Protein AF-A0ABD2PKC6-F1 (afdb_monomer_lite)

Radius of gyration: 16.86 Å; chains: 1; bounding box: 36×51×31 Å

Secondary structure (DSSP, 8-state):
--S--------TT---SSS-GGGSSPPEEEEEEEEEE-TT--HHHHHHHHHHHH--SSEEEGGGS-TTGGGSHHHHH---TTS-----EEEEEEEETTTEEEEEETT-SS-SEEE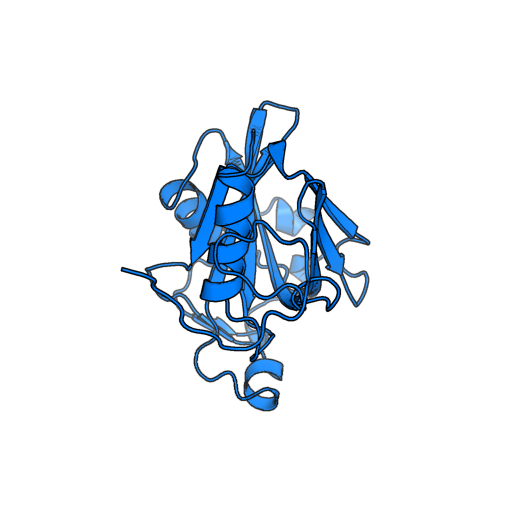EEGGGEEEEEE-TT--EEE-HHHHHTT-SS--EEEEEEE-TTS-EEEEEEEE--SSS-HHHHHHHHHHHHHT--

pLDDT: mean 81.33, std 19.76, range [23.78, 98.38]

Organism: NCBI:txid1844966

InterPro domains:
  IPR011993 PH-like domain superfamily [G3DSA:2.30.29.30] (25-189)
  IPR013625 Tensin/EPS8 phosphotyrosine-binding domain [PF08416] (90-186)
  IPR051484 Tensin Phosphatase [PTHR45734] (90-187)

Foldseek 3Di:
DQPDDDPDADDPDDPDPNDHPVPADFWAKWKWFDKDFQFQDDDLVSVVVGCCLQPVDLEEEPVLADQVLLLDPVLVVDPPPVRGNTDIAIWTWHQDAQAGIKIAGPVCRRHGIDGAGLVFWDAKDWNPSLRYYDYPLCVVQVNPRKTKMWIWGADPVRIIMITIIIHNHPVCHSVNVRVSSVVSNVPPD

Structure (mmCIF, N/CA/C/O backbone):
data_AF-A0ABD2PKC6-F1
#
_entry.id   AF-A0ABD2PKC6-F1
#
loop_
_atom_site.group_PDB
_atom_site.id
_atom_site.type_symbol
_atom_site.label_atom_id
_atom_site.label_alt_id
_atom_site.label_comp_id
_atom_site.label_asym_id
_atom_site.label_entity_id
_atom_site.label_seq_id
_atom_site.pdbx_PDB_ins_code
_atom_site.Cartn_x
_atom_site.Cartn_y
_atom_site.Cartn_z
_atom_site.occupancy
_atom_site.B_iso_or_equiv
_atom_site.auth_seq_id
_atom_site.auth_comp_id
_atom_site.auth_asym_id
_atom_site.auth_atom_id
_atom_site.pdbx_PDB_model_num
ATOM 1 N N . MET A 1 1 ? 3.727 -29.375 4.756 1.00 28.05 1 MET A N 1
ATOM 2 C CA . MET A 1 1 ? 2.723 -28.908 5.735 1.00 28.05 1 MET A CA 1
ATOM 3 C C . MET A 1 1 ? 1.962 -27.773 5.070 1.00 28.05 1 MET A C 1
ATOM 5 O O . MET A 1 1 ? 2.563 -26.748 4.784 1.00 28.05 1 MET A O 1
ATOM 9 N N . CYS A 1 2 ? 0.714 -28.019 4.673 1.00 23.78 2 CYS A N 1
ATOM 10 C CA . CYS A 1 2 ? -0.126 -27.047 3.971 1.00 23.78 2 CYS A CA 1
ATOM 11 C C . CYS A 1 2 ? -0.566 -25.976 4.985 1.00 23.78 2 CYS A C 1
ATOM 13 O O . CYS A 1 2 ? -1.130 -26.335 6.016 1.00 23.78 2 CYS A O 1
ATOM 15 N N . LEU A 1 3 ? -0.242 -24.696 4.762 1.00 33.19 3 LEU A N 1
ATOM 16 C CA . LEU A 1 3 ? -0.483 -23.633 5.755 1.00 33.19 3 LEU A CA 1
ATOM 17 C C . LEU A 1 3 ? -1.892 -23.025 5.705 1.00 33.19 3 LEU A C 1
ATOM 19 O O . LEU A 1 3 ? -2.216 -22.222 6.575 1.00 33.19 3 LEU A O 1
ATOM 23 N N . PHE A 1 4 ? -2.736 -23.415 4.748 1.00 37.19 4 PHE A N 1
ATOM 24 C CA . PHE A 1 4 ? -4.108 -22.924 4.642 1.00 37.19 4 PHE A CA 1
ATOM 25 C C . PHE A 1 4 ? -5.002 -24.033 4.082 1.00 37.19 4 PHE A C 1
ATOM 27 O O . PHE A 1 4 ? -4.882 -24.411 2.923 1.00 37.19 4 PHE A O 1
ATOM 34 N N . SER A 1 5 ? -5.859 -24.592 4.935 1.00 33.38 5 SER A N 1
ATOM 35 C CA . SER A 1 5 ? -6.928 -25.506 4.534 1.00 33.38 5 SER A CA 1
ATOM 36 C C . SER A 1 5 ? -8.179 -24.670 4.297 1.00 33.38 5 SER A C 1
ATOM 38 O O . SER A 1 5 ? -8.751 -24.172 5.264 1.00 33.38 5 SER A O 1
ATOM 40 N N . TYR A 1 6 ? -8.587 -24.498 3.041 1.00 44.28 6 TYR A N 1
ATOM 41 C CA . TYR A 1 6 ? -9.894 -23.943 2.685 1.00 44.28 6 TYR A CA 1
ATOM 42 C C . TYR A 1 6 ? -10.544 -24.835 1.618 1.00 44.28 6 TYR A C 1
ATOM 44 O O . TYR A 1 6 ? -9.904 -25.276 0.668 1.00 44.28 6 TYR A O 1
ATOM 52 N N . GLU A 1 7 ? -11.803 -25.195 1.865 1.00 41.69 7 GLU A N 1
ATOM 53 C CA . GLU A 1 7 ? -12.472 -26.405 1.365 1.00 41.69 7 GLU A CA 1
ATOM 54 C C . GLU A 1 7 ? -13.412 -26.168 0.159 1.00 41.69 7 GLU A C 1
ATOM 56 O O . GLU A 1 7 ? -14.403 -26.880 0.006 1.00 41.69 7 GLU A O 1
ATOM 61 N N . LYS A 1 8 ? -13.168 -25.181 -0.720 1.00 43.56 8 LYS A N 1
ATOM 62 C CA . LYS A 1 8 ? -14.104 -24.882 -1.833 1.00 43.56 8 LYS A CA 1
ATOM 63 C C . LYS A 1 8 ? -13.448 -24.530 -3.176 1.00 43.56 8 LYS A C 1
ATOM 65 O O . LYS A 1 8 ? -13.768 -23.526 -3.797 1.00 43.56 8 LYS A O 1
ATOM 70 N N . CYS A 1 9 ? -12.606 -25.418 -3.699 1.00 42.91 9 CYS A N 1
ATOM 71 C CA . CYS A 1 9 ? -12.150 -25.334 -5.091 1.00 42.91 9 CYS A CA 1
ATOM 72 C C . CYS A 1 9 ? -13.094 -26.132 -6.021 1.00 42.91 9 CYS A C 1
ATOM 74 O O . CYS A 1 9 ? -13.195 -27.350 -5.889 1.00 42.91 9 CYS A O 1
ATOM 76 N N . THR A 1 10 ? -13.807 -25.472 -6.948 1.00 48.62 10 THR A N 1
ATOM 77 C CA . THR A 1 10 ? -14.801 -26.108 -7.857 1.00 48.62 10 THR A CA 1
ATOM 78 C C . THR A 1 10 ? -14.350 -26.223 -9.321 1.00 48.62 10 THR A C 1
ATOM 80 O O . THR A 1 10 ? -15.064 -26.782 -10.158 1.00 48.62 10 THR A O 1
ATOM 83 N N . CYS A 1 11 ? -13.162 -25.731 -9.668 1.00 48.53 11 CYS A N 1
ATOM 84 C CA . CYS A 1 11 ? -12.650 -25.730 -11.038 1.00 48.53 11 CYS A CA 1
ATOM 85 C C . CYS A 1 11 ? -11.998 -27.073 -11.419 1.00 48.53 11 CYS A C 1
ATOM 87 O O . CYS A 1 11 ? -11.097 -27.567 -10.745 1.00 48.53 11 CYS A O 1
ATOM 89 N N . LYS A 1 12 ? -12.411 -27.646 -12.557 1.00 45.00 12 LYS A N 1
ATOM 90 C CA . LYS A 1 12 ? -11.949 -28.962 -13.043 1.00 45.00 12 LYS A CA 1
ATOM 91 C C . LYS A 1 12 ? -10.544 -28.971 -13.684 1.00 45.00 12 LYS A C 1
ATOM 93 O O . LYS A 1 12 ? -10.126 -30.022 -14.156 1.00 45.00 12 LYS A O 1
ATOM 98 N N . SER A 1 13 ? -9.820 -27.846 -13.724 1.00 46.66 13 SER A N 1
ATOM 99 C CA . SER A 1 13 ? -8.553 -27.714 -14.476 1.00 46.66 13 SER A CA 1
ATOM 100 C C . SER A 1 13 ? -7.509 -26.762 -13.858 1.00 46.66 13 SER A C 1
ATOM 102 O O . SER A 1 13 ? -6.680 -26.218 -14.579 1.00 46.66 13 SER A O 1
ATOM 104 N N . CYS A 1 14 ? -7.557 -26.499 -12.551 1.00 43.06 14 CYS A N 1
ATOM 105 C CA . CYS A 1 14 ? -6.682 -25.519 -11.884 1.00 43.06 14 CYS A CA 1
ATOM 106 C C . CYS A 1 14 ? -5.480 -26.235 -11.258 1.00 43.06 14 CYS A C 1
ATOM 108 O O . CYS A 1 14 ? -5.649 -26.990 -10.302 1.00 43.06 14 CYS A O 1
ATOM 110 N N . GLU A 1 15 ? -4.265 -25.970 -11.742 1.00 48.22 15 GLU A N 1
ATOM 111 C CA . GLU A 1 15 ? -3.001 -26.328 -11.065 1.00 48.22 15 GLU A CA 1
ATOM 112 C C . GLU A 1 15 ? -2.687 -25.330 -9.937 1.00 48.22 15 GLU A C 1
ATOM 114 O O . GLU A 1 15 ? -1.587 -24.796 -9.797 1.00 48.22 15 GLU A O 1
ATOM 119 N N . CYS A 1 16 ? -3.706 -24.985 -9.159 1.00 45.78 16 CYS A N 1
ATOM 120 C CA . CYS A 1 16 ? -3.649 -23.836 -8.281 1.00 45.78 16 CYS A CA 1
ATOM 121 C C . CYS A 1 16 ? -2.928 -24.218 -7.001 1.00 45.78 16 CYS A C 1
ATOM 123 O O . CYS A 1 16 ? -3.418 -24.981 -6.170 1.00 45.78 16 CYS A O 1
ATOM 125 N N . ILE A 1 17 ? -1.721 -23.674 -6.873 1.00 47.91 17 ILE A N 1
ATOM 126 C CA . ILE A 1 17 ? -0.901 -23.703 -5.673 1.00 47.91 17 ILE A CA 1
ATOM 127 C C . ILE A 1 17 ? -1.678 -22.944 -4.582 1.00 47.91 17 ILE A C 1
ATOM 129 O O . ILE A 1 17 ? -1.461 -21.761 -4.339 1.00 47.91 17 ILE A O 1
ATOM 133 N N . SER A 1 18 ? -2.590 -23.633 -3.895 1.00 50.84 18 SER A N 1
ATOM 134 C CA . SER A 1 18 ? -3.142 -23.253 -2.584 1.00 50.84 18 SER A CA 1
ATOM 135 C C . SER A 1 18 ? -3.930 -21.928 -2.463 1.00 50.84 18 SER A C 1
ATOM 137 O O . SER A 1 18 ? -3.987 -21.377 -1.366 1.00 50.84 18 SER A O 1
ATOM 139 N N . PHE A 1 19 ? -4.590 -21.436 -3.518 1.00 49.09 19 PHE A N 1
ATOM 140 C CA . PHE A 1 19 ? -5.533 -20.304 -3.419 1.00 49.09 19 PHE A CA 1
ATOM 141 C C . PHE A 1 19 ? -6.878 -20.603 -4.097 1.00 49.09 19 PHE A C 1
ATOM 143 O O . PHE A 1 19 ? -6.916 -21.297 -5.114 1.00 49.09 19 PHE A O 1
ATOM 150 N N . ASP A 1 20 ? -7.970 -20.076 -3.527 1.00 46.06 20 ASP A N 1
ATOM 151 C CA . ASP A 1 20 ? -9.327 -20.217 -4.063 1.00 46.06 20 ASP A CA 1
ATOM 152 C C . ASP A 1 20 ? -9.435 -19.578 -5.453 1.00 46.06 20 ASP A C 1
ATOM 154 O O . ASP A 1 20 ? -9.100 -18.410 -5.654 1.00 46.06 20 ASP A O 1
ATOM 158 N N . CYS A 1 21 ? -9.959 -20.339 -6.413 1.00 40.25 21 CYS A N 1
ATOM 159 C CA . CYS A 1 21 ? -10.193 -19.886 -7.785 1.00 40.25 21 CYS A CA 1
ATOM 160 C C . CYS A 1 21 ? -11.253 -18.757 -7.877 1.00 40.25 21 CYS A C 1
ATOM 162 O O . CYS A 1 21 ? -11.368 -18.116 -8.918 1.00 40.25 21 CYS A O 1
ATOM 164 N N . GLU A 1 22 ? -12.000 -18.497 -6.794 1.00 41.78 22 GLU A N 1
ATOM 165 C CA . GLU A 1 22 ? -12.976 -17.401 -6.647 1.00 41.78 22 GLU A CA 1
ATOM 166 C C . GLU A 1 22 ? -12.355 -16.055 -6.222 1.00 41.78 22 GLU A C 1
ATOM 168 O O . GLU A 1 22 ? -13.040 -15.040 -6.259 1.00 41.78 22 GLU A O 1
ATOM 173 N N . LEU A 1 23 ? -11.063 -15.993 -5.869 1.00 48.28 23 LEU A N 1
ATOM 174 C CA . LEU A 1 23 ? -10.388 -14.718 -5.548 1.00 48.28 23 LEU A CA 1
ATOM 175 C C . LEU A 1 23 ? -10.055 -13.869 -6.782 1.00 48.28 23 LEU A C 1
ATOM 177 O O . LEU A 1 23 ? -9.507 -12.771 -6.666 1.00 48.28 23 LEU A O 1
ATOM 181 N N . VAL A 1 24 ? -10.384 -14.357 -7.974 1.00 50.81 24 VAL A N 1
ATOM 182 C CA . VAL A 1 24 ? -10.387 -13.528 -9.170 1.00 50.81 24 VAL A CA 1
ATOM 183 C C . VAL A 1 24 ? -11.686 -12.710 -9.136 1.00 50.81 24 VAL A C 1
ATOM 185 O O . VAL A 1 24 ? -12.759 -13.291 -9.052 1.00 50.81 24 VAL A O 1
ATOM 188 N N . PHE A 1 25 ? -11.572 -11.377 -9.208 1.00 53.19 25 PHE A N 1
ATOM 189 C CA . PHE A 1 25 ? -12.586 -10.383 -9.630 1.00 53.19 25 PHE A CA 1
ATOM 190 C C . PHE A 1 25 ? -13.109 -9.340 -8.622 1.00 53.19 25 PHE A C 1
ATOM 192 O O . PHE A 1 25 ? -13.495 -8.269 -9.095 1.00 53.19 25 PHE A O 1
ATOM 199 N N . GLU A 1 26 ? -13.055 -9.512 -7.296 1.00 68.06 26 GLU A N 1
ATOM 200 C CA . GLU A 1 26 ? -13.434 -8.407 -6.389 1.00 68.06 26 GLU A CA 1
ATOM 201 C C . GLU A 1 26 ? -12.257 -7.460 -6.106 1.00 68.06 26 GLU A C 1
ATOM 203 O O . GLU A 1 26 ? -11.119 -7.870 -5.872 1.00 68.06 26 GLU A O 1
ATOM 208 N N . ALA A 1 27 ? -12.512 -6.153 -6.206 1.00 85.25 27 ALA A N 1
ATOM 209 C CA . ALA A 1 27 ? -11.508 -5.138 -5.925 1.00 85.25 27 ALA A CA 1
ATOM 210 C C . ALA A 1 27 ? -11.326 -4.986 -4.411 1.00 85.25 27 ALA A C 1
ATOM 212 O O . ALA A 1 27 ? -12.279 -4.698 -3.693 1.00 85.25 27 ALA A O 1
ATOM 213 N N . ILE A 1 28 ? -10.087 -5.117 -3.945 1.00 93.62 28 ILE A N 1
ATOM 214 C CA . ILE A 1 28 ? -9.735 -5.021 -2.530 1.00 93.62 28 ILE A CA 1
ATOM 215 C C . ILE A 1 28 ? -9.760 -3.551 -2.125 1.00 93.62 28 ILE A C 1
ATOM 217 O O . ILE A 1 28 ? -9.024 -2.736 -2.697 1.00 93.62 28 ILE A O 1
ATOM 221 N N . ARG A 1 29 ? -10.571 -3.199 -1.123 1.00 95.19 29 ARG A N 1
ATOM 222 C CA . ARG A 1 29 ? -10.548 -1.844 -0.556 1.00 95.19 29 ARG A CA 1
ATOM 223 C C . ARG A 1 29 ? -9.286 -1.660 0.283 1.00 95.19 29 ARG A C 1
ATOM 225 O O . ARG A 1 29 ? -8.988 -2.439 1.182 1.00 95.19 29 ARG A O 1
ATOM 232 N N . THR A 1 30 ? -8.546 -0.588 0.029 1.00 96.69 30 THR A N 1
ATOM 233 C CA . THR A 1 30 ? -7.352 -0.242 0.808 1.00 96.69 30 THR A CA 1
ATOM 234 C C . THR A 1 30 ? -7.187 1.264 0.908 1.00 96.69 30 THR A C 1
ATOM 236 O O . THR A 1 30 ? -7.568 2.005 0.005 1.00 96.69 30 THR A O 1
ATOM 239 N N . LEU A 1 31 ? -6.541 1.736 1.971 1.00 96.31 31 LEU A N 1
ATOM 240 C CA . LEU A 1 31 ? -6.011 3.095 2.004 1.00 96.31 31 LEU A CA 1
ATOM 241 C C . LEU A 1 31 ? -4.638 3.098 1.343 1.00 96.31 31 LEU A C 1
ATOM 243 O O . LEU A 1 31 ? -3.777 2.322 1.741 1.00 96.31 31 LEU A O 1
ATOM 247 N N . PHE A 1 32 ? -4.409 3.954 0.356 1.00 96.12 32 PHE A N 1
ATOM 248 C CA . PHE A 1 32 ? -3.061 4.272 -0.116 1.00 96.12 32 PHE A CA 1
ATOM 249 C C . PHE A 1 32 ? -2.532 5.422 0.729 1.00 96.12 32 PHE A C 1
ATOM 251 O O . PHE A 1 32 ? -3.202 6.439 0.795 1.00 96.12 32 PHE A O 1
ATOM 258 N N . LEU A 1 33 ? -1.372 5.275 1.374 1.00 94.50 33 LEU A N 1
ATOM 259 C CA . LEU A 1 33 ? -0.787 6.291 2.265 1.00 94.50 33 LEU A CA 1
ATOM 260 C C . LEU A 1 33 ? 0.233 7.194 1.558 1.00 94.50 33 LEU A C 1
ATOM 262 O O . LEU A 1 33 ? 0.550 8.287 2.032 1.00 94.50 33 LEU A O 1
ATOM 266 N N . GLY A 1 34 ? 0.775 6.724 0.437 1.00 92.00 34 GLY A N 1
ATOM 267 C CA . GLY A 1 34 ? 1.789 7.422 -0.336 1.00 92.00 34 GLY A CA 1
ATOM 268 C C . GLY A 1 34 ? 2.806 6.466 -0.946 1.00 92.00 34 GLY A C 1
ATOM 269 O O . GLY A 1 34 ? 2.721 5.244 -0.813 1.00 92.00 34 GLY A O 1
ATOM 270 N N . GLN A 1 35 ? 3.788 7.040 -1.632 1.00 93.19 35 GLN A N 1
ATOM 271 C CA . GLN A 1 35 ? 4.917 6.293 -2.169 1.00 93.19 35 GLN A CA 1
ATOM 272 C C . GLN A 1 35 ? 6.212 7.073 -1.989 1.00 93.19 35 GLN A C 1
ATOM 274 O O . GLN A 1 35 ? 6.192 8.306 -1.954 1.00 93.19 35 GLN A O 1
ATOM 279 N N . ARG A 1 36 ? 7.329 6.355 -1.906 1.00 93.31 36 ARG A N 1
ATOM 280 C CA . ARG A 1 36 ? 8.667 6.944 -1.877 1.00 93.31 36 ARG A CA 1
ATOM 281 C C . ARG A 1 36 ? 9.616 6.154 -2.752 1.00 93.31 36 ARG A C 1
ATOM 283 O O . ARG A 1 36 ? 9.607 4.922 -2.723 1.00 93.31 36 ARG A O 1
ATOM 290 N N . ASP A 1 37 ? 10.446 6.888 -3.476 1.00 92.94 37 ASP A N 1
ATOM 291 C CA . ASP A 1 37 ? 11.611 6.318 -4.129 1.00 92.94 37 ASP A CA 1
ATOM 292 C C . ASP A 1 37 ? 12.620 5.942 -3.049 1.00 92.94 37 ASP A C 1
ATOM 294 O O . ASP A 1 37 ? 12.877 6.692 -2.103 1.00 92.94 37 ASP A O 1
ATOM 298 N N . ILE A 1 38 ? 13.127 4.723 -3.155 1.00 94.25 38 ILE A N 1
ATOM 299 C CA . ILE A 1 38 ? 14.033 4.113 -2.182 1.00 94.25 38 ILE A CA 1
ATOM 300 C C . ILE A 1 38 ? 15.332 3.665 -2.853 1.00 94.25 38 ILE A C 1
ATOM 302 O O . ILE A 1 38 ? 16.045 2.817 -2.314 1.00 94.25 38 ILE A O 1
ATOM 306 N N . GLU A 1 39 ? 15.641 4.259 -4.010 1.00 89.81 39 GLU A N 1
ATOM 307 C CA . GLU A 1 39 ? 16.840 3.989 -4.805 1.00 89.81 39 GLU A CA 1
ATOM 308 C C . GLU A 1 39 ? 16.954 2.481 -5.085 1.00 89.81 39 GLU A C 1
ATOM 310 O O . GLU A 1 39 ? 16.021 1.865 -5.593 1.00 89.81 39 GLU A O 1
ATOM 315 N N . MET A 1 40 ? 18.066 1.850 -4.709 1.00 89.12 40 MET A N 1
ATOM 316 C CA . MET A 1 40 ? 18.297 0.419 -4.909 1.00 89.12 40 MET A CA 1
ATOM 317 C C . MET A 1 40 ? 17.843 -0.451 -3.730 1.00 89.12 40 MET A C 1
ATOM 319 O O . MET A 1 40 ? 18.011 -1.672 -3.775 1.00 89.12 40 MET A O 1
ATOM 323 N N . LEU A 1 41 ? 17.268 0.128 -2.668 1.00 92.38 41 LEU A N 1
ATOM 324 C CA . LEU A 1 41 ? 16.810 -0.663 -1.527 1.00 92.38 41 LEU A CA 1
ATOM 325 C C . LEU A 1 41 ? 15.633 -1.556 -1.923 1.00 92.38 41 LEU A C 1
ATOM 327 O O . LEU A 1 41 ? 14.774 -1.184 -2.719 1.00 92.38 41 LEU A O 1
ATOM 331 N N . GLY A 1 42 ? 15.581 -2.737 -1.321 1.00 92.81 42 GLY A N 1
ATOM 332 C CA . GLY A 1 42 ? 14.476 -3.676 -1.450 1.00 92.81 42 GLY A CA 1
ATOM 333 C C . GLY A 1 42 ? 14.111 -4.268 -0.096 1.00 92.81 42 GLY A C 1
ATOM 334 O O . GLY A 1 42 ? 14.665 -3.889 0.942 1.00 92.81 42 GLY A O 1
ATOM 335 N N . GLY A 1 43 ? 13.177 -5.215 -0.111 1.00 95.56 43 GLY A N 1
ATOM 336 C CA . GLY A 1 43 ? 12.786 -5.932 1.093 1.00 95.56 43 GLY A CA 1
ATOM 337 C C . GLY A 1 43 ? 12.206 -5.033 2.189 1.00 95.56 43 GLY A C 1
ATOM 338 O O . GLY A 1 43 ? 11.742 -3.913 1.958 1.00 95.56 43 GLY A O 1
ATOM 339 N N . GLU A 1 44 ? 12.300 -5.526 3.420 1.00 96.62 44 GLU A N 1
ATOM 340 C CA . GLU A 1 44 ? 11.850 -4.811 4.613 1.00 96.62 44 GLU A CA 1
ATOM 341 C C . GLU A 1 44 ? 12.595 -3.482 4.818 1.00 96.62 44 GLU A C 1
ATOM 343 O O . GLU A 1 44 ? 11.982 -2.488 5.203 1.00 96.62 44 GLU A O 1
ATOM 348 N N . ALA A 1 45 ? 13.897 -3.425 4.515 1.00 95.88 45 ALA A N 1
ATOM 349 C CA . ALA A 1 45 ? 14.705 -2.215 4.685 1.00 95.88 45 ALA A CA 1
ATOM 350 C C . ALA A 1 45 ? 14.206 -1.056 3.805 1.00 95.88 45 ALA A C 1
ATOM 352 O O . ALA A 1 45 ? 14.081 0.076 4.278 1.00 95.88 45 ALA A O 1
ATOM 353 N N . GLY A 1 46 ? 13.868 -1.350 2.545 1.00 95.75 46 GLY A N 1
ATOM 354 C CA . GLY A 1 46 ? 13.271 -0.382 1.628 1.00 95.75 46 GLY A CA 1
ATOM 355 C C . GLY A 1 46 ? 11.917 0.124 2.122 1.00 95.75 46 GLY A C 1
ATOM 356 O O . GLY A 1 46 ? 11.694 1.332 2.215 1.00 95.75 46 GLY A O 1
ATOM 357 N N . MET A 1 47 ? 11.040 -0.796 2.531 1.00 96.62 47 MET A N 1
ATOM 358 C CA . MET A 1 47 ? 9.732 -0.443 3.089 1.00 96.62 47 MET A CA 1
ATOM 359 C C . MET A 1 47 ? 9.862 0.416 4.354 1.00 96.62 47 MET A C 1
ATOM 361 O O . MET A 1 47 ? 9.160 1.415 4.500 1.00 96.62 47 MET A O 1
ATOM 365 N N . LYS A 1 48 ? 10.792 0.068 5.249 1.00 95.50 48 LYS A N 1
ATOM 366 C CA . LYS A 1 48 ? 11.064 0.814 6.480 1.00 95.50 48 LYS A CA 1
ATOM 367 C C . LYS A 1 48 ? 11.466 2.258 6.180 1.00 95.50 48 LYS A C 1
ATOM 369 O O . LYS A 1 48 ? 10.894 3.170 6.775 1.00 95.50 48 LYS A O 1
ATOM 374 N N . ARG A 1 49 ? 12.392 2.466 5.233 1.00 94.50 49 ARG A N 1
ATOM 375 C CA . ARG A 1 49 ? 12.834 3.804 4.798 1.00 94.50 49 ARG A CA 1
ATOM 376 C C . ARG A 1 49 ? 11.671 4.622 4.241 1.00 94.50 49 ARG A C 1
ATOM 378 O O . ARG A 1 49 ? 11.499 5.775 4.632 1.00 94.50 49 ARG A O 1
ATOM 385 N N . ALA A 1 50 ? 10.860 4.027 3.366 1.00 94.50 50 ALA A N 1
ATOM 386 C CA . ALA A 1 50 ? 9.689 4.696 2.807 1.00 94.50 50 ALA A CA 1
ATOM 387 C C . ALA A 1 50 ? 8.687 5.094 3.899 1.00 94.50 50 ALA A C 1
ATOM 389 O O . ALA A 1 50 ? 8.204 6.227 3.918 1.00 94.50 50 ALA A O 1
ATOM 390 N N . LEU A 1 51 ? 8.413 4.184 4.838 1.00 94.62 51 LEU A N 1
ATOM 391 C CA . LEU A 1 51 ? 7.444 4.422 5.899 1.00 94.62 51 LEU A CA 1
ATOM 392 C C . LEU A 1 51 ? 7.939 5.457 6.907 1.00 94.62 51 LEU A C 1
ATOM 394 O O . LEU A 1 51 ? 7.141 6.255 7.370 1.00 94.62 51 LEU A O 1
ATOM 398 N N . ASP A 1 52 ? 9.232 5.499 7.221 1.00 92.31 52 ASP A N 1
ATOM 399 C CA . ASP A 1 52 ? 9.790 6.522 8.117 1.00 92.31 52 ASP A CA 1
ATOM 400 C C . ASP A 1 52 ? 9.805 7.912 7.473 1.00 92.31 52 ASP A C 1
ATOM 402 O O . ASP A 1 52 ? 9.598 8.906 8.162 1.00 92.31 52 ASP A O 1
ATOM 406 N N . SER A 1 53 ? 9.961 7.979 6.147 1.00 90.38 53 SER A N 1
ATOM 407 C CA . SER A 1 53 ? 9.848 9.227 5.387 1.00 90.38 53 SER A CA 1
ATOM 408 C C . SER A 1 53 ? 8.410 9.754 5.298 1.00 90.38 53 SER A C 1
ATOM 410 O O . SER A 1 53 ? 8.214 10.967 5.245 1.00 90.38 53 SER A O 1
ATOM 412 N N . LEU A 1 54 ? 7.402 8.874 5.253 1.00 88.50 54 LEU A N 1
ATOM 413 C CA . LEU A 1 54 ? 5.992 9.282 5.211 1.00 88.50 54 LEU A CA 1
ATOM 414 C C . LEU A 1 54 ? 5.381 9.466 6.602 1.00 88.50 54 LEU A C 1
ATOM 416 O O . LEU A 1 54 ? 4.654 10.424 6.843 1.00 88.50 54 LEU A O 1
ATOM 420 N N . MET A 1 55 ? 5.668 8.552 7.519 1.00 90.12 55 MET A N 1
ATOM 421 C CA . MET A 1 55 ? 5.018 8.418 8.817 1.00 90.12 55 MET A CA 1
ATOM 422 C C . MET A 1 55 ? 6.073 8.412 9.934 1.00 90.12 55 MET A C 1
ATOM 424 O O . MET A 1 55 ? 6.486 7.343 10.400 1.00 90.12 55 MET A O 1
ATOM 428 N N . PRO A 1 56 ? 6.528 9.589 10.399 1.00 83.38 56 PRO A N 1
ATOM 429 C CA . PRO A 1 56 ? 7.576 9.666 11.416 1.00 83.38 56 PRO A CA 1
ATOM 430 C C . PRO A 1 56 ? 7.114 9.125 12.781 1.00 83.38 56 PRO A C 1
ATOM 432 O O . PRO A 1 56 ? 7.917 8.576 13.534 1.00 83.38 56 PRO A O 1
ATOM 435 N N . LYS A 1 57 ? 5.813 9.215 13.092 1.00 87.88 57 LYS A N 1
ATOM 436 C CA . LYS A 1 57 ? 5.223 8.712 14.344 1.00 87.88 57 LYS A CA 1
ATOM 437 C C . LYS A 1 57 ? 4.868 7.223 14.259 1.00 87.88 57 LYS A C 1
ATOM 439 O O . LYS A 1 57 ? 4.673 6.671 13.180 1.00 87.88 57 LYS A O 1
ATOM 444 N N . ASN A 1 58 ? 4.715 6.580 15.418 1.00 90.62 58 ASN A N 1
ATOM 445 C CA . ASN A 1 58 ? 4.226 5.196 15.493 1.00 90.62 58 ASN A CA 1
ATOM 446 C C . ASN A 1 58 ? 2.718 5.079 15.255 1.00 90.62 58 ASN A C 1
ATOM 448 O O . ASN A 1 58 ? 2.245 4.038 14.812 1.00 90.62 58 ASN A O 1
ATOM 452 N N . LYS A 1 59 ? 1.965 6.137 15.549 1.00 92.00 59 LYS A N 1
ATOM 453 C CA . LYS A 1 59 ? 0.522 6.197 15.354 1.00 92.00 59 LYS A CA 1
ATOM 454 C C . LYS A 1 59 ? 0.156 7.545 14.761 1.00 92.00 59 LYS A C 1
ATOM 456 O O . LYS A 1 59 ? 0.692 8.557 15.208 1.00 92.00 59 LYS A O 1
ATOM 461 N N . MET A 1 60 ? -0.714 7.527 13.761 1.00 90.88 60 MET A N 1
ATOM 462 C CA . MET A 1 60 ? -1.277 8.722 13.146 1.00 90.88 60 MET A CA 1
ATOM 463 C C . MET A 1 60 ? -2.761 8.530 12.868 1.00 90.88 60 MET A C 1
ATOM 465 O O . MET A 1 60 ? -3.192 7.431 12.516 1.00 90.88 60 MET A O 1
ATOM 469 N N . THR A 1 61 ? -3.536 9.596 13.001 1.00 90.12 61 THR A N 1
ATOM 470 C CA . THR A 1 61 ? -4.945 9.643 12.596 1.00 90.12 61 THR A CA 1
ATOM 471 C C . THR A 1 61 ? -5.137 10.553 11.384 1.00 90.12 61 THR A C 1
ATOM 473 O O . THR A 1 61 ? -4.271 11.356 11.039 1.00 90.12 61 THR A O 1
ATOM 476 N N . THR A 1 62 ? -6.304 10.476 10.745 1.00 86.81 62 THR A N 1
ATOM 477 C CA . THR A 1 62 ? -6.656 11.364 9.622 1.00 86.81 62 THR A CA 1
ATOM 478 C C . THR A 1 62 ? -6.668 12.848 9.989 1.00 86.81 62 THR A C 1
ATOM 480 O O . THR A 1 62 ? -6.408 13.675 9.125 1.00 86.81 62 THR A O 1
ATOM 483 N N . THR A 1 63 ? -6.939 13.198 11.251 1.00 82.94 63 THR A N 1
ATOM 484 C CA . THR A 1 63 ? -6.964 14.590 11.738 1.00 82.94 63 THR A CA 1
ATOM 485 C C . THR A 1 63 ? -5.573 15.198 11.890 1.00 82.94 63 THR A C 1
ATOM 487 O O . THR A 1 63 ? -5.443 16.412 11.959 1.00 82.94 63 THR A O 1
ATOM 490 N N . GLU A 1 64 ? -4.536 14.363 11.980 1.00 82.12 64 GLU A N 1
ATOM 491 C CA . GLU A 1 64 ? -3.138 14.805 12.032 1.00 82.12 64 GLU A CA 1
ATOM 492 C C . GLU A 1 64 ? -2.533 15.001 10.633 1.00 82.12 64 GLU A C 1
ATOM 494 O O . GLU A 1 64 ? -1.374 15.398 10.516 1.00 82.12 64 GLU A O 1
ATOM 499 N N . VAL A 1 65 ? -3.293 14.698 9.576 1.00 79.25 65 VAL A N 1
ATOM 500 C CA . VAL A 1 65 ? -2.879 14.899 8.188 1.00 79.25 65 VAL A CA 1
ATOM 501 C C . VAL A 1 65 ? -3.502 16.192 7.680 1.00 79.25 65 VAL A C 1
ATOM 503 O O . VAL A 1 65 ? -4.720 16.291 7.539 1.00 79.25 65 VAL A O 1
ATOM 506 N N . ASP A 1 66 ? -2.663 17.176 7.371 1.00 71.31 66 ASP A N 1
ATOM 507 C CA . ASP A 1 66 ? -3.112 18.410 6.733 1.00 71.31 66 ASP A CA 1
ATOM 508 C C . ASP A 1 66 ? -3.405 18.150 5.250 1.00 71.31 66 ASP A C 1
ATOM 510 O O . ASP A 1 66 ? -2.496 18.056 4.422 1.00 71.31 66 ASP A O 1
ATOM 514 N N . TRP A 1 67 ? -4.687 18.001 4.916 1.00 65.31 67 TRP A N 1
ATOM 515 C CA . TRP A 1 67 ? -5.166 17.712 3.562 1.00 65.31 67 TRP A CA 1
ATOM 516 C C . TRP A 1 67 ? -4.836 18.812 2.537 1.00 65.31 67 TRP A C 1
ATOM 518 O O . TRP A 1 67 ? -4.662 18.529 1.347 1.00 65.31 67 TRP A O 1
ATOM 528 N N . GLU A 1 68 ? -4.761 20.069 2.974 1.00 62.44 68 GLU A N 1
ATOM 529 C CA . GLU A 1 68 ? -4.559 21.224 2.096 1.00 62.44 68 GLU A CA 1
ATOM 530 C C . GLU A 1 68 ? -3.082 21.362 1.726 1.00 62.44 68 GLU A C 1
ATOM 532 O O . GLU A 1 68 ? -2.740 21.519 0.549 1.00 62.44 68 GLU A O 1
ATOM 537 N N . LEU A 1 69 ? -2.191 21.166 2.701 1.00 57.00 69 LEU A N 1
ATOM 538 C CA . LEU A 1 69 ? -0.755 21.086 2.445 1.00 57.00 69 LEU A CA 1
ATOM 539 C C . LEU A 1 69 ? -0.414 19.837 1.623 1.00 57.00 69 LEU A C 1
ATOM 541 O O . LEU A 1 69 ? 0.297 19.928 0.624 1.00 57.00 69 LEU A O 1
ATOM 545 N N . THR A 1 70 ? -0.973 18.676 1.968 1.00 54.38 70 THR A N 1
ATOM 546 C CA . THR A 1 70 ? -0.642 17.384 1.341 1.00 54.38 70 THR A CA 1
ATOM 547 C C . THR A 1 70 ? -1.170 17.193 -0.079 1.00 54.38 70 THR A C 1
ATOM 549 O O . THR A 1 70 ? -0.826 16.192 -0.690 1.00 54.38 70 THR A O 1
ATOM 552 N N . ASN A 1 71 ? -1.921 18.124 -0.674 1.00 51.16 71 ASN A N 1
ATOM 553 C CA . ASN A 1 71 ? -2.216 18.104 -2.118 1.00 51.16 71 ASN A CA 1
ATOM 554 C C . ASN A 1 71 ? -1.378 19.102 -2.921 1.00 51.16 71 ASN A C 1
ATOM 556 O O . ASN A 1 71 ? -1.234 18.946 -4.135 1.00 51.16 71 ASN A O 1
ATOM 560 N N . HIS A 1 72 ? -0.725 20.056 -2.259 1.00 52.81 72 HIS A N 1
ATOM 561 C CA . HIS A 1 72 ? 0.148 21.008 -2.927 1.00 52.81 72 HIS A CA 1
ATOM 562 C C . HIS A 1 72 ? 1.410 20.295 -3.452 1.00 52.81 72 HIS A C 1
ATOM 564 O O . HIS A 1 72 ? 2.025 19.525 -2.705 1.00 52.81 72 HIS A O 1
ATOM 570 N N . PRO A 1 73 ? 1.863 20.519 -4.702 1.00 53.69 73 PRO A N 1
ATOM 571 C CA . PRO A 1 73 ? 3.088 19.894 -5.220 1.00 53.69 73 PRO A CA 1
ATOM 572 C C . PRO A 1 73 ? 4.324 20.202 -4.352 1.00 53.69 73 PRO A C 1
ATOM 574 O O . PRO A 1 73 ? 5.219 19.370 -4.232 1.00 53.69 73 PRO A O 1
ATOM 577 N N . ALA A 1 74 ? 4.320 21.338 -3.646 1.00 51.69 74 ALA A N 1
ATOM 578 C CA . ALA A 1 74 ? 5.363 21.731 -2.699 1.00 51.69 74 ALA A CA 1
ATOM 579 C C . ALA A 1 74 ? 5.493 20.792 -1.481 1.00 51.69 74 ALA A C 1
ATOM 581 O O . ALA A 1 74 ? 6.608 20.546 -1.037 1.00 51.69 74 ALA A O 1
ATOM 582 N N . ALA A 1 75 ? 4.405 20.194 -0.979 1.00 52.59 75 ALA A N 1
ATOM 583 C CA . ALA A 1 75 ? 4.476 19.260 0.154 1.00 52.59 75 ALA A CA 1
ATOM 584 C C . ALA A 1 75 ? 5.026 17.874 -0.227 1.00 52.59 75 ALA A C 1
ATOM 586 O O . ALA A 1 75 ? 5.358 17.066 0.632 1.00 52.59 75 ALA A O 1
ATOM 587 N N . ALA A 1 76 ? 5.109 17.550 -1.524 1.00 50.50 76 ALA A N 1
ATOM 588 C CA . ALA A 1 76 ? 5.823 16.352 -1.972 1.00 50.50 76 ALA A CA 1
ATOM 589 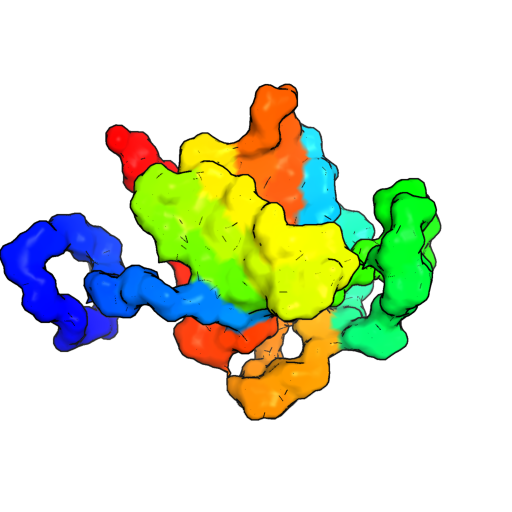C C . ALA A 1 76 ? 7.346 16.558 -1.903 1.00 50.50 76 ALA A C 1
ATOM 591 O O . ALA A 1 76 ? 8.075 15.581 -1.724 1.00 50.50 76 ALA A O 1
ATOM 592 N N . ALA A 1 77 ? 7.783 17.820 -2.020 1.00 51.75 77 ALA A N 1
ATOM 593 C CA . ALA A 1 77 ? 9.169 18.275 -2.005 1.00 51.75 77 ALA A CA 1
ATOM 594 C C . ALA A 1 77 ? 9.619 18.851 -0.646 1.00 51.75 77 ALA A C 1
ATOM 596 O O . ALA A 1 77 ? 10.799 19.159 -0.483 1.00 51.75 77 ALA A O 1
ATOM 597 N N . S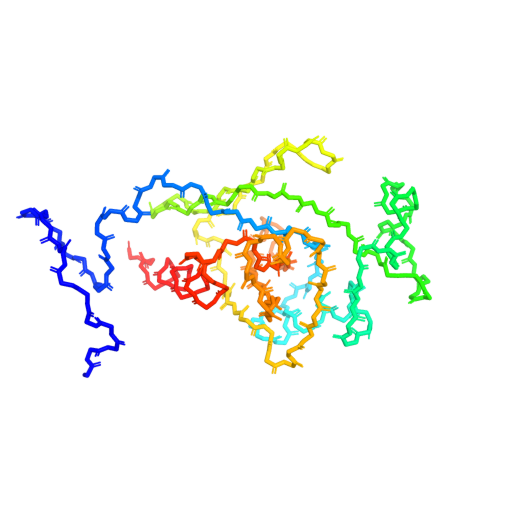ER A 1 78 ? 8.712 19.012 0.325 1.00 49.81 78 SER A N 1
ATOM 598 C CA . SER A 1 78 ? 9.049 19.560 1.639 1.00 49.81 78 SER A CA 1
ATOM 599 C C . SER A 1 78 ? 9.922 18.584 2.427 1.00 49.81 78 SER A C 1
ATOM 601 O O . SER A 1 78 ? 9.537 17.440 2.672 1.00 49.81 78 SER A O 1
ATOM 603 N N . THR A 1 79 ? 11.087 19.062 2.855 1.00 51.22 79 THR A N 1
ATOM 604 C CA . THR A 1 79 ? 12.034 18.371 3.744 1.00 51.22 79 THR A CA 1
ATOM 605 C C . THR A 1 79 ? 11.744 18.606 5.228 1.00 51.22 79 THR A C 1
ATOM 607 O O . THR A 1 79 ? 12.469 18.101 6.083 1.00 51.22 79 THR A O 1
ATOM 610 N N . ASP A 1 80 ? 10.692 19.365 5.547 1.00 49.62 80 ASP A N 1
ATOM 611 C CA . ASP A 1 80 ? 10.259 19.599 6.920 1.00 49.62 80 ASP A CA 1
ATOM 612 C C . ASP A 1 80 ? 9.432 18.407 7.431 1.00 49.62 80 ASP A C 1
ATOM 614 O O . ASP A 1 80 ? 8.250 18.259 7.130 1.00 49.62 80 ASP A O 1
ATOM 618 N N . PHE A 1 81 ? 10.083 17.532 8.200 1.00 49.47 81 PHE A N 1
ATOM 619 C CA . PHE A 1 81 ? 9.486 16.335 8.804 1.00 49.47 81 PHE A CA 1
ATOM 620 C C . PHE A 1 81 ? 8.555 16.640 9.996 1.00 49.47 81 PHE A C 1
ATOM 622 O O . PHE A 1 81 ? 8.013 15.711 10.598 1.00 49.47 81 PHE A O 1
ATOM 629 N N . SER A 1 82 ? 8.381 17.920 10.358 1.00 46.78 82 SER A N 1
ATOM 630 C CA . SER A 1 82 ? 7.454 18.386 11.402 1.00 46.78 82 SER A CA 1
ATOM 631 C C . SER A 1 82 ? 5.995 18.021 11.092 1.00 46.78 82 SER A C 1
ATOM 633 O O . SER A 1 82 ? 5.228 17.658 11.987 1.00 46.78 82 SER A O 1
ATOM 635 N N . THR A 1 83 ? 5.628 18.034 9.807 1.00 57.09 83 THR A N 1
ATOM 636 C CA . THR A 1 83 ? 4.317 17.609 9.305 1.00 57.09 83 THR A CA 1
ATOM 637 C C . THR A 1 83 ? 4.485 16.345 8.462 1.00 57.09 83 THR A C 1
ATOM 639 O O . THR A 1 83 ? 5.413 16.223 7.666 1.00 57.09 83 THR A O 1
ATOM 642 N N . SER A 1 84 ? 3.635 15.340 8.674 1.00 65.06 84 SER A N 1
ATOM 643 C CA . SER A 1 84 ? 3.724 14.095 7.905 1.00 65.06 84 SER A CA 1
ATOM 644 C C . SER A 1 84 ? 3.306 14.340 6.452 1.00 65.06 84 SER A C 1
ATOM 646 O O . SER A 1 84 ? 2.209 14.850 6.225 1.00 65.06 84 SER A O 1
ATOM 648 N N . PRO A 1 85 ? 4.102 13.907 5.458 1.00 76.06 85 PRO A N 1
ATOM 649 C CA . PRO A 1 85 ? 3.736 14.035 4.051 1.00 76.06 85 PRO A CA 1
ATOM 650 C C . PRO A 1 85 ? 2.794 12.916 3.564 1.00 76.06 85 PRO A C 1
ATOM 652 O O . PRO A 1 85 ? 2.708 12.686 2.355 1.00 76.06 85 PRO A O 1
ATOM 655 N N . ILE A 1 86 ? 2.120 12.181 4.465 1.00 82.38 86 ILE A N 1
ATOM 656 C CA . ILE A 1 86 ? 1.119 11.174 4.081 1.00 82.38 86 ILE A CA 1
ATOM 657 C C . ILE A 1 86 ? 0.037 11.836 3.225 1.00 82.38 86 ILE A C 1
ATOM 659 O O . ILE A 1 86 ? -0.573 12.822 3.624 1.00 82.38 86 ILE A O 1
ATOM 663 N N . ARG A 1 87 ? -0.243 11.238 2.064 1.00 78.25 87 ARG A N 1
ATOM 664 C CA . ARG A 1 87 ? -1.350 11.624 1.182 1.00 78.25 87 ARG A CA 1
ATOM 665 C C . ARG A 1 87 ? -2.306 10.444 1.104 1.00 78.25 87 ARG A C 1
ATOM 667 O O . ARG A 1 87 ? -2.201 9.628 0.188 1.00 78.25 87 ARG A O 1
ATOM 674 N N . TYR A 1 88 ? -3.152 10.291 2.122 1.00 89.19 88 TYR A N 1
ATOM 675 C CA . TYR A 1 88 ? -4.009 9.113 2.197 1.00 89.19 88 TYR A CA 1
ATOM 676 C C . TYR A 1 88 ? -5.223 9.232 1.266 1.00 89.19 88 TYR A C 1
ATOM 678 O O . TYR A 1 88 ? -5.864 10.275 1.209 1.00 89.19 88 TYR A O 1
ATOM 686 N N . ILE A 1 89 ? -5.575 8.167 0.556 1.00 91.50 89 ILE A N 1
ATOM 687 C CA . ILE A 1 89 ? -6.808 8.077 -0.243 1.00 91.50 89 ILE A CA 1
ATOM 688 C C . ILE A 1 89 ? -7.391 6.672 -0.138 1.00 91.50 89 ILE A C 1
ATOM 690 O O . ILE A 1 89 ? -6.658 5.706 0.074 1.00 91.50 89 ILE A O 1
ATOM 694 N N . GLU A 1 90 ? -8.703 6.556 -0.320 1.00 94.50 90 GLU A N 1
ATOM 695 C CA . GLU A 1 90 ? -9.348 5.259 -0.505 1.00 94.50 90 GLU A CA 1
ATOM 696 C C . GLU A 1 90 ? -9.148 4.780 -1.942 1.00 94.50 90 GLU A C 1
ATOM 698 O O . GLU A 1 90 ? -9.433 5.495 -2.907 1.00 94.50 90 GLU A O 1
ATOM 703 N N . CYS A 1 91 ? -8.661 3.553 -2.069 1.00 95.19 91 CYS A N 1
ATOM 704 C CA . CYS A 1 91 ? -8.352 2.926 -3.336 1.00 95.19 91 CYS A CA 1
ATOM 705 C C . CYS A 1 91 ? -9.019 1.562 -3.455 1.00 95.19 91 CYS A C 1
ATOM 707 O O . CYS A 1 91 ? -9.132 0.815 -2.484 1.00 95.19 91 CYS A O 1
ATOM 709 N N . ASN A 1 92 ? -9.324 1.209 -4.698 1.00 95.62 92 ASN A N 1
ATOM 710 C CA . ASN A 1 92 ? -9.560 -0.165 -5.105 1.00 95.62 92 ASN A CA 1
ATOM 711 C C . ASN A 1 92 ? -8.263 -0.755 -5.664 1.00 95.62 92 ASN A C 1
ATOM 713 O O . ASN A 1 92 ? -7.684 -0.212 -6.610 1.00 95.62 92 ASN A O 1
ATOM 717 N N . MET A 1 93 ? -7.818 -1.865 -5.082 1.00 96.06 93 MET A N 1
ATOM 718 C CA . MET A 1 93 ? -6.668 -2.645 -5.522 1.00 96.06 93 MET A CA 1
ATOM 719 C C . MET A 1 93 ? -7.151 -3.924 -6.206 1.00 96.06 93 MET A C 1
ATOM 721 O O . MET A 1 93 ? -7.799 -4.767 -5.596 1.00 96.06 93 MET A O 1
ATOM 725 N N . HIS A 1 94 ? -6.817 -4.071 -7.481 1.00 92.88 94 HIS A N 1
ATOM 726 C CA . HIS A 1 94 ? -7.084 -5.271 -8.258 1.00 92.88 94 HIS A CA 1
ATOM 727 C C . HIS A 1 94 ? -5.778 -6.021 -8.494 1.00 92.88 94 HIS A C 1
ATOM 729 O O . HIS A 1 94 ? -4.804 -5.447 -8.989 1.00 92.88 94 HIS A O 1
ATOM 735 N N . LEU A 1 95 ? -5.760 -7.294 -8.116 1.00 90.12 95 LEU A N 1
ATOM 736 C CA . LEU A 1 95 ? -4.620 -8.184 -8.273 1.00 90.12 95 LEU A CA 1
ATOM 737 C C . LEU A 1 95 ? -4.960 -9.154 -9.402 1.00 90.12 95 LEU A C 1
ATOM 739 O O . LEU A 1 95 ? -5.897 -9.933 -9.278 1.00 90.12 95 LEU A O 1
ATOM 743 N N . GLN A 1 96 ? -4.183 -9.132 -10.483 1.00 87.19 96 GLN A N 1
ATOM 744 C CA . GLN A 1 96 ? -4.419 -9.977 -11.653 1.00 87.19 96 GLN A CA 1
ATOM 745 C C . GLN A 1 96 ? -3.165 -10.806 -11.977 1.00 87.19 96 GLN A C 1
ATOM 747 O O . GLN A 1 96 ? -2.133 -10.217 -12.310 1.00 87.19 96 GLN A O 1
ATOM 752 N N . PRO A 1 97 ? -3.214 -12.149 -11.871 1.00 83.50 97 PRO A N 1
ATOM 753 C CA . PRO A 1 97 ? -2.061 -12.990 -12.172 1.00 83.50 97 PRO A CA 1
ATOM 754 C C . PRO A 1 97 ? -1.636 -12.834 -13.636 1.00 83.50 97 PRO A C 1
ATOM 756 O O . PRO A 1 97 ? -2.477 -12.740 -14.528 1.00 83.50 97 PRO A O 1
ATOM 759 N N . GLY A 1 98 ? -0.331 -12.779 -13.887 1.00 85.69 98 GLY A N 1
ATOM 760 C CA . GLY A 1 98 ? 0.263 -12.540 -15.205 1.00 85.69 98 GLY A CA 1
ATOM 761 C C . GLY A 1 98 ? 0.300 -11.066 -15.631 1.00 85.69 98 GLY A C 1
ATOM 762 O O . GLY A 1 98 ? 1.191 -10.691 -16.386 1.00 85.69 98 GLY A O 1
ATOM 763 N N . ASP A 1 99 ? -0.606 -10.224 -15.123 1.00 89.44 99 ASP A N 1
ATOM 764 C CA . ASP A 1 99 ? -0.664 -8.787 -15.433 1.00 89.44 99 ASP A CA 1
ATOM 765 C C . ASP A 1 99 ? 0.037 -7.952 -14.348 1.00 89.44 99 ASP A C 1
ATOM 767 O O . ASP A 1 99 ? 1.034 -7.273 -14.597 1.00 89.44 99 ASP A O 1
ATOM 771 N N . GLY A 1 100 ? -0.415 -8.063 -13.097 1.00 92.19 100 GLY A N 1
ATOM 772 C CA . GLY A 1 100 ? 0.155 -7.354 -11.956 1.00 92.19 100 GLY A CA 1
ATOM 773 C C . GLY A 1 100 ? -0.904 -6.736 -11.055 1.00 92.19 100 GLY A C 1
ATOM 774 O O . GLY A 1 100 ? -1.911 -7.361 -10.718 1.00 92.19 100 GLY A O 1
ATOM 775 N N . ILE A 1 101 ? -0.641 -5.511 -10.606 1.00 95.19 101 ILE A N 1
ATOM 776 C CA . ILE A 1 101 ? -1.469 -4.805 -9.628 1.00 95.19 101 ILE A CA 1
ATOM 777 C C . ILE A 1 101 ? -2.003 -3.529 -10.249 1.00 95.19 101 ILE A C 1
ATOM 779 O O . ILE A 1 101 ? -1.250 -2.702 -10.754 1.00 95.19 101 ILE A O 1
ATOM 783 N N . THR A 1 102 ? -3.308 -3.333 -10.156 1.00 95.75 102 THR A N 1
ATOM 784 C CA . THR A 1 102 ? -3.972 -2.092 -10.530 1.00 95.75 102 THR A CA 1
ATOM 785 C C . THR A 1 102 ? -4.515 -1.408 -9.285 1.00 95.75 102 THR A C 1
ATOM 787 O O . THR A 1 102 ? -5.254 -2.014 -8.521 1.00 95.75 102 THR A O 1
ATOM 790 N N . ILE A 1 103 ? -4.195 -0.131 -9.101 1.00 96.62 103 ILE A N 1
ATOM 791 C CA . ILE A 1 103 ? -4.679 0.695 -7.992 1.00 96.62 103 ILE A CA 1
ATOM 792 C C . ILE A 1 103 ? -5.490 1.843 -8.583 1.00 96.62 103 ILE A C 1
ATOM 794 O O . ILE A 1 103 ? -4.981 2.586 -9.422 1.00 96.62 103 ILE A O 1
ATOM 798 N N . THR A 1 104 ? -6.732 2.000 -8.142 1.00 95.56 104 THR A N 1
ATOM 799 C CA . THR A 1 104 ? -7.649 3.050 -8.605 1.00 95.56 104 THR A CA 1
ATOM 800 C C . THR A 1 104 ? -8.057 3.913 -7.423 1.00 95.56 104 THR A C 1
ATOM 802 O O . THR A 1 104 ? -8.598 3.384 -6.457 1.00 95.56 104 THR A O 1
ATOM 805 N N . ASP A 1 105 ? -7.807 5.218 -7.501 1.00 93.38 105 ASP A N 1
ATOM 806 C CA . ASP A 1 105 ? -8.282 6.194 -6.514 1.00 93.38 105 ASP A CA 1
ATOM 807 C C . ASP A 1 105 ? -9.792 6.382 -6.690 1.00 93.38 105 ASP A C 1
ATOM 809 O O . ASP A 1 105 ? -10.252 6.812 -7.754 1.00 93.38 105 ASP A O 1
ATOM 813 N N . LEU A 1 106 ? -10.569 6.064 -5.655 1.00 90.69 106 LEU A N 1
ATOM 814 C CA . LEU A 1 106 ? -12.031 6.110 -5.722 1.00 90.69 106 LEU A CA 1
ATOM 815 C C . LEU A 1 106 ? -12.568 7.530 -5.918 1.00 90.69 106 LEU A C 1
ATOM 817 O O . LEU A 1 106 ? -13.587 7.724 -6.578 1.00 90.69 106 LEU A O 1
ATOM 821 N N . ASN A 1 107 ? -11.854 8.521 -5.389 1.00 88.44 107 ASN A N 1
ATOM 822 C CA . ASN A 1 107 ? -12.275 9.916 -5.385 1.00 88.44 107 ASN A CA 1
ATOM 823 C C . ASN A 1 107 ? -11.485 10.775 -6.384 1.00 88.44 107 ASN A C 1
ATOM 825 O O . ASN A 1 107 ? -11.725 11.978 -6.466 1.00 88.44 107 ASN A O 1
ATOM 829 N N . ARG A 1 108 ? -10.555 10.170 -7.142 1.00 86.38 108 ARG A N 1
ATOM 830 C CA . ARG A 1 108 ? -9.703 10.826 -8.153 1.00 86.38 108 ARG A CA 1
ATOM 831 C C . ARG A 1 108 ? -8.973 12.061 -7.615 1.00 86.38 108 ARG A C 1
ATOM 833 O O . ARG A 1 108 ? -8.873 13.080 -8.295 1.00 86.38 108 ARG A O 1
ATOM 840 N N . LYS A 1 109 ? -8.486 11.974 -6.380 1.00 83.25 109 LYS A N 1
ATOM 841 C CA . LYS A 1 109 ? -7.836 13.073 -5.659 1.00 83.25 109 LYS A CA 1
ATOM 842 C C . LYS A 1 109 ? -6.346 13.179 -5.983 1.00 83.25 109 LYS A C 1
ATOM 844 O O . LYS A 1 109 ? -5.853 14.286 -6.159 1.00 83.25 109 LYS A O 1
ATOM 849 N N . LEU A 1 110 ? -5.632 12.054 -6.076 1.00 84.12 110 LEU A N 1
ATOM 850 C CA . LEU A 1 110 ? -4.179 12.036 -6.314 1.00 84.12 110 LEU A CA 1
ATOM 851 C C . LEU A 1 110 ? -3.790 11.477 -7.680 1.00 84.12 110 LEU A C 1
ATOM 853 O O . LEU A 1 110 ? -2.789 11.892 -8.262 1.00 84.12 110 LEU A O 1
ATOM 857 N N . PHE A 1 111 ? -4.532 10.496 -8.180 1.00 88.19 111 PHE A N 1
ATOM 858 C CA . PHE A 1 111 ? -4.319 9.900 -9.496 1.00 88.19 111 PHE A CA 1
ATOM 859 C C . PHE A 1 111 ? -5.617 9.260 -9.980 1.00 88.19 111 PHE A C 1
ATOM 861 O O . PHE A 1 111 ? -6.541 9.072 -9.206 1.00 88.19 111 PHE A O 1
ATOM 868 N N . PHE A 1 112 ? -5.709 8.910 -11.261 1.00 88.19 112 PHE A N 1
ATOM 869 C CA . PHE A 1 112 ? -6.845 8.129 -11.757 1.00 88.19 112 PHE A CA 1
ATOM 870 C C . PHE A 1 112 ? -6.620 6.631 -11.522 1.00 88.19 112 PHE A C 1
ATOM 872 O O . PHE A 1 112 ? -7.404 5.962 -10.854 1.00 88.19 112 PHE A O 1
ATOM 879 N N . ARG A 1 113 ? -5.501 6.115 -12.039 1.00 93.62 113 ARG A N 1
ATOM 880 C CA . ARG A 1 113 ? -5.103 4.714 -11.921 1.00 93.62 113 ARG A CA 1
ATOM 881 C C . ARG A 1 113 ? -3.582 4.602 -11.937 1.00 93.62 113 ARG A C 1
ATOM 883 O O . ARG A 1 113 ? -2.917 5.346 -12.655 1.00 93.62 113 ARG A O 1
ATOM 890 N N . ARG A 1 114 ? -3.040 3.655 -11.175 1.00 94.94 114 ARG A N 1
ATOM 891 C CA . ARG A 1 114 ? -1.644 3.208 -11.252 1.00 94.94 114 ARG A CA 1
ATOM 892 C C . ARG A 1 114 ? -1.607 1.716 -11.524 1.00 94.94 114 ARG A C 1
ATOM 894 O O . ARG A 1 114 ? -2.444 0.975 -11.015 1.00 94.94 114 ARG A O 1
ATOM 901 N N . HIS A 1 115 ? -0.644 1.295 -12.328 1.00 95.38 115 HIS A N 1
ATOM 902 C CA . HIS A 1 115 ? -0.420 -0.106 -12.641 1.00 95.38 115 HIS A CA 1
ATOM 903 C C . HIS A 1 115 ? 1.021 -0.469 -12.286 1.00 95.38 115 HIS A C 1
ATOM 905 O O . HIS A 1 115 ? 1.945 0.240 -12.684 1.00 95.38 115 HIS A O 1
ATOM 911 N N . LEU A 1 116 ? 1.188 -1.536 -11.505 1.00 96.31 116 LEU A N 1
ATOM 912 C CA . LEU A 1 116 ? 2.470 -2.133 -11.149 1.00 96.31 116 LEU A CA 1
ATOM 913 C C . LEU A 1 116 ? 2.544 -3.495 -11.849 1.00 96.31 116 LEU A C 1
ATOM 915 O O . LEU A 1 116 ? 1.943 -4.455 -11.353 1.00 96.31 116 LEU A O 1
ATOM 919 N N . PRO A 1 117 ? 3.232 -3.588 -12.999 1.00 95.12 117 PRO A N 1
ATOM 920 C CA . PRO A 1 117 ? 3.327 -4.837 -13.742 1.00 95.12 117 PRO A CA 1
ATOM 921 C C . PRO A 1 117 ? 3.958 -5.948 -12.898 1.00 95.12 117 PRO A C 1
ATOM 923 O O . PRO A 1 117 ? 4.911 -5.696 -12.153 1.00 95.12 117 PRO A O 1
ATOM 926 N N . GLN A 1 118 ? 3.491 -7.190 -13.039 1.00 94.38 118 GLN A N 1
ATOM 927 C CA . GLN A 1 118 ? 3.964 -8.327 -12.235 1.00 94.38 118 GLN A CA 1
ATOM 928 C C . GLN A 1 118 ? 5.496 -8.501 -12.270 1.00 94.38 118 GLN A C 1
ATOM 930 O O . GLN A 1 118 ? 6.127 -8.793 -11.247 1.00 94.38 118 GLN A O 1
ATOM 935 N N . ASN A 1 119 ? 6.114 -8.270 -13.430 1.00 93.31 119 ASN A N 1
ATOM 936 C CA . ASN A 1 119 ? 7.562 -8.386 -13.632 1.00 93.31 119 ASN A CA 1
ATOM 937 C C . ASN A 1 119 ? 8.388 -7.283 -12.932 1.00 93.31 119 ASN A C 1
ATOM 939 O O . ASN A 1 119 ? 9.601 -7.438 -12.772 1.00 93.31 119 ASN A O 1
ATOM 943 N N . THR A 1 120 ? 7.750 -6.215 -12.448 1.00 95.50 120 THR A N 1
ATOM 944 C CA . THR A 1 120 ? 8.409 -5.136 -11.694 1.00 95.50 120 THR A CA 1
ATOM 945 C C . THR A 1 120 ? 8.355 -5.338 -10.182 1.00 95.50 120 THR A C 1
ATOM 947 O O . THR A 1 120 ? 9.168 -4.764 -9.465 1.00 95.50 120 THR A O 1
ATOM 950 N N . LEU A 1 121 ? 7.437 -6.168 -9.680 1.00 96.19 121 LEU A N 1
ATOM 951 C CA . LEU A 1 121 ? 7.227 -6.394 -8.246 1.00 96.19 121 LEU A CA 1
ATOM 952 C C . LEU A 1 121 ? 8.423 -7.107 -7.600 1.00 96.19 121 LEU A C 1
ATOM 954 O O . LEU A 1 121 ? 8.726 -8.239 -7.952 1.00 96.19 121 LEU A O 1
ATOM 958 N N . ILE A 1 122 ? 9.094 -6.491 -6.631 1.00 95.50 122 ILE A N 1
ATOM 959 C CA . ILE A 1 122 ? 10.284 -7.085 -5.991 1.00 95.50 122 ILE A CA 1
ATOM 960 C C . ILE A 1 122 ? 10.094 -7.422 -4.513 1.00 95.50 122 ILE A C 1
ATOM 962 O O . ILE A 1 122 ? 10.878 -8.190 -3.961 1.00 95.50 122 ILE A O 1
ATOM 966 N N . TYR A 1 123 ? 9.090 -6.846 -3.850 1.00 97.25 123 TYR A N 1
ATOM 967 C CA . TYR A 1 123 ? 8.780 -7.159 -2.457 1.00 97.25 123 TYR A CA 1
ATOM 968 C C . TYR A 1 123 ? 7.340 -6.787 -2.101 1.00 97.25 123 TYR A C 1
ATOM 970 O O . TYR A 1 123 ? 6.810 -5.798 -2.605 1.00 97.25 123 TYR A O 1
ATOM 978 N N . ALA A 1 124 ? 6.731 -7.553 -1.199 1.00 97.94 124 ALA A N 1
ATOM 979 C CA . ALA A 1 124 ? 5.504 -7.183 -0.509 1.00 97.94 124 ALA A CA 1
ATOM 980 C C . ALA A 1 124 ? 5.579 -7.665 0.942 1.00 97.94 124 ALA A C 1
ATOM 982 O O . ALA A 1 124 ? 5.997 -8.794 1.196 1.00 97.94 124 ALA A O 1
ATOM 983 N N . GLY A 1 125 ? 5.189 -6.821 1.894 1.00 97.75 125 GLY A N 1
ATOM 984 C CA . GLY A 1 125 ? 5.277 -7.163 3.310 1.00 97.75 125 GLY A CA 1
ATOM 985 C C . GLY A 1 125 ? 4.483 -6.229 4.210 1.00 97.75 125 GLY A C 1
ATOM 986 O O . GLY A 1 125 ? 4.154 -5.108 3.833 1.00 97.75 125 GLY A O 1
ATOM 987 N N . VAL A 1 126 ? 4.155 -6.716 5.404 1.00 98.06 126 VAL A N 1
ATOM 988 C CA . VAL A 1 126 ? 3.487 -5.948 6.463 1.00 98.06 126 VAL A CA 1
ATOM 989 C C . VAL A 1 126 ? 4.552 -5.299 7.346 1.00 98.06 126 VAL A C 1
ATOM 991 O O . VAL A 1 126 ? 5.554 -5.945 7.644 1.00 98.06 126 VAL A O 1
ATOM 994 N N . ASP A 1 127 ? 4.346 -4.056 7.793 1.00 96.75 127 ASP A N 1
ATOM 995 C CA . ASP A 1 127 ? 5.281 -3.381 8.703 1.00 96.75 127 ASP A CA 1
ATOM 996 C C . ASP A 1 127 ? 5.424 -4.163 10.025 1.00 96.75 127 ASP A C 1
ATOM 998 O O . ASP A 1 127 ? 4.459 -4.277 10.791 1.00 96.75 127 ASP A O 1
ATOM 1002 N N . PRO A 1 128 ? 6.621 -4.687 10.350 1.00 93.62 128 PRO A N 1
ATOM 1003 C CA . PRO A 1 128 ? 6.819 -5.485 11.559 1.00 93.62 128 PRO A CA 1
ATOM 1004 C C . PRO A 1 128 ? 6.798 -4.633 12.832 1.00 93.62 128 PRO A C 1
ATOM 1006 O O . PRO A 1 128 ? 6.627 -5.160 13.933 1.00 93.62 128 PRO A O 1
ATOM 1009 N N . ARG A 1 129 ? 6.944 -3.310 12.693 1.00 94.12 129 ARG A N 1
ATOM 1010 C CA . ARG A 1 129 ? 6.958 -2.348 13.804 1.00 94.12 129 ARG A CA 1
ATOM 1011 C C . ARG A 1 129 ? 5.560 -1.970 14.276 1.00 94.12 129 ARG A C 1
ATOM 1013 O O . ARG A 1 129 ? 5.445 -1.279 15.285 1.00 94.12 129 ARG A O 1
ATOM 1020 N N . LYS A 1 130 ? 4.520 -2.461 13.589 1.00 90.56 130 LYS A N 1
ATOM 1021 C CA . LYS A 1 130 ? 3.110 -2.246 13.930 1.00 90.56 130 LYS A CA 1
ATOM 1022 C C . LYS A 1 130 ? 2.779 -0.756 14.032 1.00 90.56 130 LYS A C 1
ATOM 1024 O O . LYS A 1 130 ? 2.055 -0.353 14.940 1.00 90.56 130 LYS A O 1
ATOM 1029 N N . LYS A 1 131 ? 3.325 0.064 13.125 1.00 94.56 131 LYS A N 1
ATOM 1030 C CA . LYS A 1 131 ? 2.852 1.441 12.981 1.00 94.56 131 LYS A CA 1
ATOM 1031 C C . LYS A 1 131 ? 1.376 1.430 12.576 1.00 94.56 131 LYS A C 1
ATOM 1033 O O . LYS A 1 131 ? 0.953 0.595 11.778 1.00 94.56 131 LYS A O 1
ATOM 1038 N N . GLU A 1 132 ? 0.601 2.356 13.131 1.00 93.88 132 GLU A N 1
ATOM 1039 C CA . GLU A 1 132 ? -0.852 2.416 12.952 1.00 93.88 132 GLU A CA 1
ATOM 1040 C C . GLU A 1 132 ? -1.274 3.727 12.287 1.00 93.88 132 GLU A C 1
ATOM 1042 O O . GLU A 1 132 ? -1.118 4.804 12.864 1.00 93.88 132 GLU A O 1
ATOM 1047 N N . PHE A 1 133 ? -1.874 3.632 11.103 1.00 94.69 133 PHE A N 1
ATOM 1048 C CA . PHE A 1 133 ? -2.626 4.735 10.512 1.00 94.69 133 PHE A CA 1
ATOM 1049 C C . PHE A 1 133 ? -4.120 4.477 10.715 1.00 94.69 133 PHE A C 1
ATOM 1051 O O . PHE A 1 133 ? -4.647 3.501 10.183 1.00 94.69 133 PHE A O 1
ATOM 1058 N N . VAL A 1 134 ? -4.790 5.322 11.501 1.00 94.06 134 VAL A N 1
ATOM 1059 C CA . VAL A 1 134 ? -6.187 5.133 11.914 1.00 94.06 134 VAL A CA 1
ATOM 1060 C C . VAL A 1 134 ? -7.115 6.031 11.102 1.00 94.06 134 VAL A C 1
ATOM 1062 O O . VAL A 1 134 ? -7.032 7.259 11.171 1.00 94.06 134 VAL A O 1
ATOM 1065 N N . HIS A 1 135 ? -8.040 5.402 10.383 1.00 93.94 135 HIS A N 1
ATOM 1066 C CA . HIS A 1 135 ? -9.074 6.039 9.577 1.00 93.94 135 HIS A CA 1
ATOM 1067 C C . HIS A 1 135 ? -10.464 5.822 10.206 1.00 93.94 135 HIS A C 1
ATOM 1069 O O . HIS A 1 135 ? -10.718 4.740 10.740 1.00 93.94 135 HIS A O 1
ATOM 1075 N N . PRO A 1 136 ? -11.396 6.796 10.141 1.00 92.19 136 PRO A N 1
ATOM 1076 C CA . PRO A 1 136 ? -12.741 6.653 10.714 1.00 92.19 136 PRO A CA 1
ATOM 1077 C C . PRO A 1 136 ? -13.496 5.406 10.228 1.00 92.19 136 PRO A C 1
ATOM 1079 O O . PRO A 1 136 ? -14.147 4.724 11.020 1.00 92.19 136 PRO A O 1
ATOM 1082 N N . GLU A 1 137 ? -13.334 5.072 8.946 1.00 92.81 137 GLU A N 1
ATOM 1083 C CA . GLU A 1 137 ? -13.938 3.896 8.305 1.00 92.81 137 GLU A CA 1
ATOM 1084 C C . GLU A 1 137 ? -13.516 2.572 8.965 1.00 92.81 137 GLU A C 1
ATOM 1086 O O . GLU A 1 137 ? -14.299 1.627 9.005 1.00 92.81 137 GLU A O 1
ATOM 1091 N N . HIS A 1 138 ? -12.316 2.491 9.561 1.00 95.62 138 HIS A N 1
ATOM 1092 C CA . HIS A 1 138 ? -11.862 1.270 10.241 1.00 95.62 138 HIS A CA 1
ATOM 1093 C C . HIS A 1 138 ? -12.828 0.842 11.339 1.00 95.62 138 HIS A C 1
ATOM 1095 O O . HIS A 1 138 ? -13.142 -0.339 11.463 1.00 95.62 138 HIS A O 1
ATOM 1101 N N . LYS A 1 139 ? -13.356 1.806 12.101 1.00 93.44 139 LYS A N 1
ATOM 1102 C CA . LYS A 1 139 ? -14.332 1.531 13.157 1.00 93.44 139 LYS A CA 1
ATOM 1103 C C . LYS A 1 139 ? -15.656 1.026 12.583 1.00 93.44 139 LYS A C 1
ATOM 1105 O O . LYS A 1 139 ? -16.249 0.122 13.165 1.00 93.44 139 LYS A O 1
ATOM 1110 N N . LEU A 1 140 ? -16.104 1.592 11.461 1.00 94.38 140 LEU A N 1
ATOM 1111 C CA . LEU A 1 140 ? -17.352 1.210 10.792 1.00 94.38 140 LEU A CA 1
ATOM 1112 C C . LEU A 1 140 ? -17.269 -0.200 10.193 1.00 94.38 140 LEU A C 1
ATOM 1114 O O . LEU A 1 140 ? -18.235 -0.951 10.258 1.00 94.38 140 LEU A O 1
ATOM 1118 N N . LEU A 1 141 ? -16.094 -0.579 9.689 1.00 93.94 141 LEU A N 1
ATOM 1119 C CA . LEU A 1 141 ? -15.818 -1.898 9.113 1.00 93.94 141 LEU A CA 1
ATOM 1120 C C . LEU A 1 141 ? -15.409 -2.960 10.151 1.00 93.94 141 LEU A C 1
ATOM 1122 O O . LEU A 1 141 ? -15.110 -4.093 9.782 1.00 93.94 141 LEU A O 1
ATOM 1126 N N . GLY A 1 142 ? -15.349 -2.616 11.444 1.00 93.69 142 GLY A N 1
ATOM 1127 C CA . GLY A 1 142 ? -14.925 -3.542 12.502 1.00 93.69 142 GLY A CA 1
ATOM 1128 C C . GLY A 1 142 ? -13.422 -3.870 12.506 1.00 93.69 142 GLY A C 1
ATOM 1129 O O . GLY A 1 142 ? -12.992 -4.823 13.158 1.00 93.69 142 GLY A O 1
ATOM 1130 N N . ILE A 1 143 ? -12.599 -3.077 11.818 1.00 94.12 143 ILE A N 1
ATOM 1131 C CA . ILE A 1 143 ? -11.141 -3.226 11.766 1.00 94.12 143 ILE A CA 1
ATOM 1132 C C . ILE A 1 143 ? -10.537 -2.565 13.013 1.00 94.12 143 ILE A C 1
ATOM 1134 O O . ILE A 1 143 ? -10.347 -1.353 13.081 1.00 94.12 143 ILE A O 1
ATOM 1138 N N . SER A 1 144 ? -10.228 -3.370 14.031 1.00 90.25 144 SER A N 1
ATOM 1139 C CA . SER A 1 144 ? -9.716 -2.869 15.320 1.00 90.25 144 SER A CA 1
ATOM 1140 C C . SER A 1 144 ? -8.218 -2.544 15.329 1.00 90.25 144 SER A C 1
ATOM 1142 O O . SER A 1 144 ? -7.769 -1.744 16.149 1.00 90.25 144 SER A O 1
ATOM 1144 N N . LYS A 1 145 ? -7.436 -3.180 14.449 1.00 90.38 145 LYS A N 1
ATOM 1145 C CA . LYS A 1 145 ? -5.974 -3.038 14.356 1.00 90.38 145 LYS A CA 1
ATOM 1146 C C . LYS A 1 145 ? -5.548 -2.985 12.886 1.00 90.38 145 LYS A C 1
ATOM 1148 O O . LYS A 1 145 ? -5.091 -4.003 12.362 1.00 90.38 145 LYS A O 1
ATOM 1153 N N . PRO A 1 146 ? -5.749 -1.842 12.211 1.00 94.69 146 PRO A N 1
ATOM 1154 C CA . PRO A 1 146 ? -5.390 -1.700 10.808 1.00 94.69 146 PRO A CA 1
ATOM 1155 C C . PRO A 1 146 ? -3.871 -1.812 10.649 1.00 94.69 146 PRO A C 1
ATOM 1157 O O . PRO A 1 146 ? -3.115 -1.195 11.404 1.00 94.69 146 PRO A O 1
ATOM 1160 N N . ARG A 1 147 ? -3.409 -2.627 9.698 1.00 96.81 147 ARG A N 1
ATOM 1161 C CA . ARG A 1 147 ? -1.977 -2.836 9.465 1.00 96.81 147 ARG A CA 1
ATOM 1162 C C . ARG A 1 147 ? -1.512 -2.100 8.226 1.00 96.81 147 ARG A C 1
ATOM 1164 O O . ARG A 1 147 ? -2.171 -2.120 7.188 1.00 96.81 147 ARG A O 1
ATOM 1171 N N . ILE A 1 148 ? -0.325 -1.518 8.341 1.00 97.94 148 ILE A N 1
ATOM 1172 C CA . ILE A 1 148 ? 0.385 -0.917 7.221 1.00 97.94 148 ILE A CA 1
ATOM 1173 C C . ILE A 1 148 ? 1.161 -2.006 6.483 1.00 97.94 148 ILE A C 1
ATOM 1175 O O . ILE A 1 148 ? 1.823 -2.842 7.104 1.00 97.94 148 ILE A O 1
ATOM 1179 N N 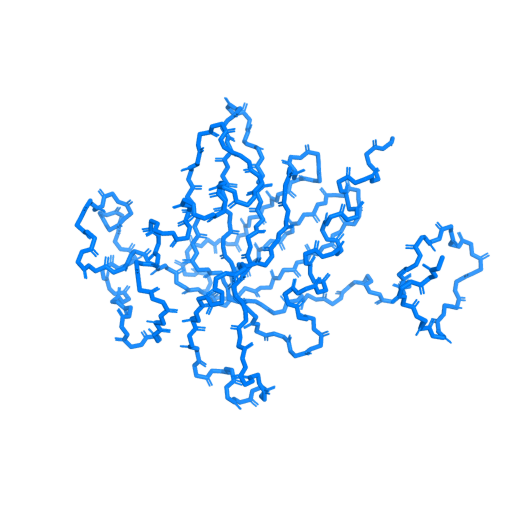. TYR A 1 149 ? 1.099 -1.984 5.159 1.00 98.38 149 TYR A N 1
ATOM 1180 C CA . TYR A 1 149 ? 1.878 -2.862 4.297 1.00 98.38 149 TYR A CA 1
ATOM 1181 C C . TYR A 1 149 ? 2.468 -2.099 3.118 1.00 98.38 149 TYR A C 1
ATOM 1183 O O . TYR A 1 149 ? 1.966 -1.052 2.711 1.00 98.38 149 TYR A O 1
ATOM 1191 N N . GLY A 1 150 ? 3.572 -2.616 2.594 1.00 97.88 150 GLY A N 1
ATOM 1192 C CA . GLY A 1 150 ? 4.296 -2.036 1.476 1.00 97.88 150 GLY A CA 1
ATOM 1193 C C . GLY A 1 150 ? 4.394 -3.006 0.313 1.00 97.88 150 GLY A C 1
ATOM 1194 O O . GLY A 1 150 ? 4.575 -4.207 0.511 1.00 97.88 150 GLY A O 1
ATOM 1195 N N . ILE A 1 151 ? 4.321 -2.464 -0.898 1.00 98.31 151 ILE A N 1
ATOM 1196 C CA . ILE A 1 151 ? 4.631 -3.161 -2.146 1.00 98.31 151 ILE A CA 1
ATOM 1197 C C . ILE A 1 151 ? 5.740 -2.374 -2.831 1.00 98.31 151 ILE A C 1
ATOM 1199 O O . ILE A 1 151 ? 5.612 -1.169 -3.036 1.00 98.31 151 ILE A O 1
ATOM 1203 N N . ILE A 1 152 ? 6.841 -3.040 -3.160 1.00 97.94 152 ILE A N 1
ATOM 1204 C CA . ILE A 1 152 ? 7.972 -2.427 -3.851 1.00 97.94 152 ILE A CA 1
ATOM 1205 C C . ILE A 1 152 ? 7.967 -2.904 -5.295 1.00 97.94 152 ILE A C 1
ATOM 1207 O O . ILE A 1 152 ? 7.977 -4.110 -5.557 1.00 97.94 152 ILE A O 1
ATOM 1211 N N . ALA A 1 153 ? 7.980 -1.947 -6.215 1.00 96.94 153 ALA A N 1
ATOM 1212 C CA . ALA A 1 153 ? 8.091 -2.177 -7.644 1.00 96.94 153 ALA A CA 1
ATOM 1213 C C . ALA A 1 153 ? 9.319 -1.444 -8.191 1.00 96.94 153 ALA A C 1
ATOM 1215 O O . ALA A 1 153 ? 9.682 -0.367 -7.712 1.00 96.94 153 ALA A O 1
ATOM 1216 N N . ARG A 1 154 ? 9.962 -2.042 -9.190 1.00 95.38 154 ARG A N 1
ATOM 1217 C CA . ARG A 1 154 ? 11.065 -1.430 -9.925 1.00 95.38 154 ARG A CA 1
ATOM 1218 C C . ARG A 1 154 ? 10.533 -0.608 -11.094 1.00 95.38 154 ARG A C 1
ATOM 1220 O O . ARG A 1 154 ? 9.739 -1.103 -11.889 1.00 95.38 154 ARG A O 1
ATOM 1227 N N . SER A 1 155 ? 10.988 0.629 -11.214 1.00 87.69 155 SER A N 1
ATOM 1228 C CA . SER A 1 155 ? 10.692 1.495 -12.349 1.00 87.69 155 SER A CA 1
ATOM 1229 C C . SER A 1 155 ? 11.527 1.111 -13.579 1.00 87.69 155 SER A C 1
ATOM 1231 O O . SER A 1 155 ? 12.520 0.383 -13.498 1.00 87.69 155 SER A O 1
ATOM 1233 N N . ASN A 1 156 ? 11.179 1.681 -14.733 1.00 80.69 156 ASN A N 1
ATOM 1234 C CA . ASN A 1 156 ? 11.975 1.523 -15.953 1.00 80.69 156 ASN A CA 1
ATOM 1235 C C . ASN A 1 156 ? 13.359 2.196 -15.864 1.00 80.69 156 ASN A C 1
ATOM 1237 O O . ASN A 1 156 ? 14.248 1.820 -16.623 1.00 80.69 156 ASN A O 1
ATOM 1241 N N . SER A 1 157 ? 13.558 3.166 -14.958 1.00 83.31 157 SER A N 1
ATOM 1242 C CA . SER A 1 157 ? 14.873 3.786 -14.713 1.00 83.31 157 SER A CA 1
ATOM 1243 C C . SER A 1 157 ? 15.799 2.908 -13.866 1.00 83.31 157 SER A C 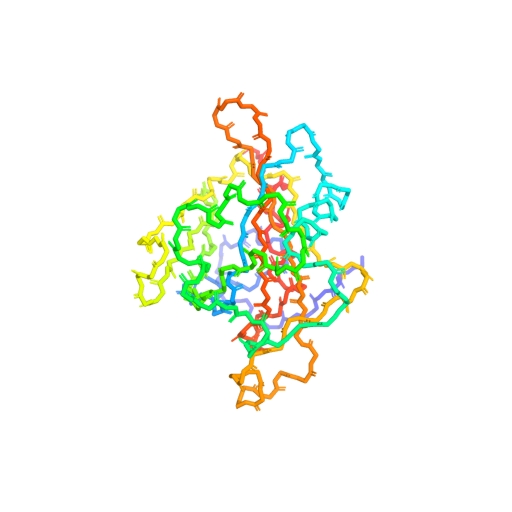1
ATOM 1245 O O . SER A 1 157 ? 16.974 3.227 -13.725 1.00 83.31 157 SER A O 1
ATOM 1247 N N . GLY A 1 158 ? 15.295 1.789 -13.331 1.00 85.44 158 GLY A N 1
ATOM 1248 C CA . GLY A 1 158 ? 16.040 0.877 -12.462 1.00 85.44 158 GLY A CA 1
ATOM 1249 C C . GLY A 1 158 ? 15.904 1.189 -10.971 1.00 85.44 158 GLY A C 1
ATOM 1250 O O . GLY A 1 158 ? 16.316 0.369 -10.149 1.00 85.44 158 GLY A O 1
ATOM 1251 N N . ASP A 1 159 ? 15.282 2.315 -10.625 1.00 91.81 159 ASP A N 1
ATOM 1252 C CA . ASP A 1 159 ? 15.002 2.701 -9.245 1.00 91.81 159 ASP A CA 1
ATOM 1253 C C . ASP A 1 159 ? 13.839 1.891 -8.670 1.00 91.81 159 ASP A C 1
ATOM 1255 O O . ASP A 1 159 ? 12.895 1.516 -9.369 1.00 91.81 159 ASP A O 1
ATOM 1259 N N . ASN A 1 160 ? 13.880 1.632 -7.369 1.00 95.88 160 ASN A N 1
ATOM 1260 C CA . ASN A 1 160 ? 12.790 0.992 -6.657 1.00 95.88 160 ASN A CA 1
ATOM 1261 C C . ASN A 1 160 ? 11.909 2.057 -5.996 1.00 95.88 160 ASN A C 1
ATOM 1263 O O . ASN A 1 160 ? 12.393 2.955 -5.301 1.00 95.88 160 ASN A O 1
ATOM 1267 N N . THR A 1 161 ? 10.599 1.897 -6.140 1.00 96.44 161 THR A N 1
ATOM 1268 C CA . THR A 1 161 ? 9.594 2.721 -5.469 1.00 96.44 161 THR A CA 1
ATOM 1269 C C . THR A 1 161 ? 8.787 1.833 -4.530 1.00 96.44 161 THR A C 1
ATOM 1271 O O . THR A 1 161 ? 8.308 0.763 -4.910 1.00 96.44 161 THR A O 1
ATOM 1274 N N . CYS A 1 162 ? 8.633 2.265 -3.280 1.00 97.38 162 CYS A N 1
ATOM 1275 C CA . CYS A 1 162 ? 7.764 1.608 -2.313 1.00 97.38 162 CYS A CA 1
ATOM 1276 C C . CYS A 1 162 ? 6.414 2.323 -2.256 1.00 97.38 162 CYS A C 1
ATOM 1278 O O . CYS A 1 162 ? 6.354 3.521 -1.977 1.00 97.38 162 CYS A O 1
ATOM 1280 N N . HIS A 1 163 ? 5.341 1.574 -2.488 1.00 97.31 163 HIS A N 1
ATOM 1281 C CA . HIS A 1 163 ? 3.954 2.000 -2.352 1.00 97.31 163 HIS A CA 1
ATOM 1282 C C . HIS A 1 163 ? 3.413 1.496 -1.016 1.00 97.31 163 HIS A C 1
ATOM 1284 O O . HIS A 1 163 ? 3.437 0.292 -0.758 1.00 97.31 163 HIS A O 1
ATOM 1290 N N . LEU A 1 164 ? 2.948 2.412 -0.170 1.00 97.81 164 LEU A N 1
ATOM 1291 C CA . LEU A 1 164 ? 2.492 2.108 1.181 1.00 97.81 164 LEU A CA 1
ATOM 1292 C C . LEU A 1 164 ? 0.974 2.177 1.267 1.00 97.81 164 LEU A C 1
ATOM 1294 O O . LEU A 1 164 ? 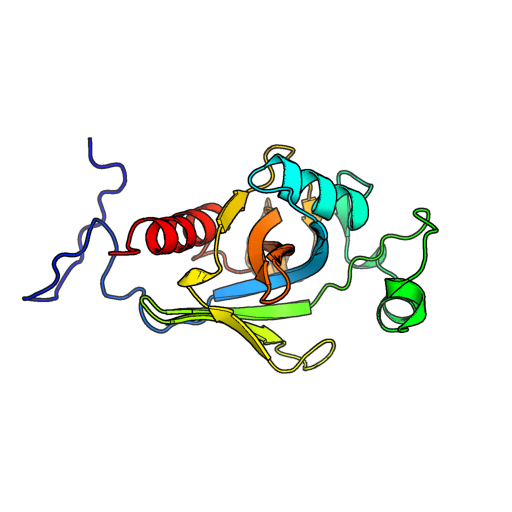0.342 3.107 0.761 1.00 97.81 164 LEU A O 1
ATOM 1298 N N . PHE A 1 165 ? 0.409 1.191 1.949 1.00 98.00 165 PHE A N 1
ATOM 1299 C CA . PHE A 1 165 ? -1.019 0.977 2.085 1.00 98.00 165 PHE A CA 1
ATOM 1300 C C . PHE A 1 165 ? -1.392 0.671 3.535 1.00 98.00 165 PHE A C 1
ATOM 1302 O O . PHE A 1 165 ? -0.535 0.315 4.344 1.00 98.00 165 PHE A O 1
ATOM 1309 N N . CYS A 1 166 ? -2.675 0.788 3.857 1.00 97.62 166 CYS A N 1
ATOM 1310 C CA . CYS A 1 166 ? -3.250 0.384 5.133 1.00 97.62 166 CYS A CA 1
ATOM 1311 C C . CYS A 1 166 ? -4.573 -0.354 4.901 1.00 97.62 166 CYS A C 1
ATOM 1313 O O . CYS A 1 166 ? -5.332 0.022 4.004 1.00 97.62 166 CYS A O 1
ATOM 1315 N N . ASP A 1 167 ? -4.840 -1.374 5.721 1.00 95.81 167 ASP A N 1
ATOM 1316 C CA . ASP A 1 167 ? -6.076 -2.168 5.698 1.00 95.81 167 ASP A CA 1
ATOM 1317 C C . ASP A 1 167 ? -7.332 -1.291 5.562 1.00 95.81 167 ASP A C 1
ATOM 1319 O O . ASP A 1 167 ? -7.497 -0.331 6.310 1.00 95.81 167 ASP A O 1
ATOM 1323 N N . LEU A 1 168 ? -8.240 -1.632 4.646 1.00 95.81 168 LEU A N 1
ATOM 1324 C CA . LEU A 1 168 ? -9.597 -1.062 4.574 1.00 95.81 168 LEU A CA 1
ATOM 1325 C C . LEU A 1 168 ? -10.639 -2.119 4.169 1.00 95.81 168 LEU A C 1
ATOM 1327 O O . LEU A 1 168 ? -11.777 -1.792 3.849 1.00 95.81 168 LEU A O 1
ATOM 1331 N N . ASP A 1 169 ? -10.253 -3.391 4.194 1.00 93.75 169 ASP A N 1
ATOM 1332 C CA . ASP A 1 169 ? -11.100 -4.518 3.839 1.00 93.75 169 ASP A CA 1
ATOM 1333 C C . ASP A 1 169 ? -10.965 -5.598 4.924 1.00 93.75 169 ASP A C 1
ATOM 1335 O O . ASP A 1 169 ? -9.876 -6.153 5.108 1.00 93.75 169 ASP A O 1
ATOM 1339 N N . PRO A 1 170 ? -12.031 -5.892 5.692 1.00 90.69 170 PRO A N 1
ATOM 1340 C CA . PRO A 1 170 ? -11.969 -6.901 6.744 1.00 90.69 170 PRO A CA 1
ATOM 1341 C C . PRO A 1 170 ? -11.822 -8.328 6.192 1.00 90.69 170 PRO A C 1
ATOM 1343 O O . PRO A 1 170 ? -11.346 -9.201 6.917 1.00 90.69 170 PRO A O 1
ATOM 1346 N N . SER A 1 171 ? -12.209 -8.572 4.935 1.00 89.81 171 SER A N 1
ATOM 1347 C CA . SER A 1 171 ? -12.078 -9.876 4.275 1.00 89.81 171 SER A CA 1
ATOM 1348 C C . SER A 1 171 ? -10.668 -10.100 3.720 1.00 89.81 171 SER A C 1
ATOM 1350 O O . SER A 1 171 ? -10.141 -11.212 3.775 1.00 89.81 171 SER A O 1
ATOM 1352 N N . MET A 1 172 ? -10.019 -9.024 3.268 1.00 90.50 172 MET A N 1
ATOM 1353 C CA . MET A 1 172 ? -8.711 -9.050 2.618 1.00 90.50 172 MET A CA 1
ATOM 1354 C C . MET A 1 172 ? -7.679 -8.261 3.415 1.00 90.50 172 MET A C 1
ATOM 1356 O O . MET A 1 172 ? -7.275 -7.154 3.071 1.00 90.50 172 MET A O 1
ATOM 1360 N N . THR A 1 173 ? -7.208 -8.883 4.494 1.00 92.62 173 THR A N 1
ATOM 1361 C CA . THR A 1 173 ? -6.226 -8.258 5.382 1.00 92.62 173 THR A CA 1
ATOM 1362 C C . THR A 1 173 ? -4.864 -8.065 4.705 1.00 92.62 173 THR A C 1
ATOM 1364 O O . THR A 1 173 ? -4.482 -8.828 3.818 1.00 92.62 173 THR A O 1
ATOM 1367 N N . ALA A 1 174 ? -4.048 -7.148 5.222 1.00 95.44 174 ALA A N 1
ATOM 1368 C CA . ALA A 1 174 ? -2.710 -6.833 4.727 1.00 95.44 174 ALA A CA 1
ATOM 1369 C C . ALA A 1 174 ? -1.842 -8.083 4.543 1.00 95.44 174 ALA A C 1
ATOM 1371 O O . ALA A 1 174 ? -1.135 -8.213 3.552 1.00 95.44 174 ALA A O 1
ATOM 1372 N N . LYS A 1 175 ? -1.945 -9.047 5.469 1.00 93.19 175 LYS A N 1
ATOM 1373 C CA . LYS A 1 175 ? -1.235 -10.329 5.384 1.00 93.19 175 LYS A CA 1
ATOM 1374 C C . LYS A 1 175 ? -1.686 -11.156 4.176 1.00 93.19 175 LYS A C 1
ATOM 1376 O O . LYS A 1 175 ? -0.834 -11.746 3.518 1.00 93.19 175 LYS A O 1
ATOM 1381 N N . ASN A 1 176 ? -2.992 -11.208 3.898 1.00 91.81 176 ASN A N 1
ATOM 1382 C CA . ASN A 1 176 ? -3.542 -11.906 2.733 1.00 91.81 176 ASN A CA 1
ATOM 1383 C C . ASN A 1 176 ? -3.076 -11.229 1.441 1.00 91.81 176 ASN A C 1
ATOM 1385 O O . ASN A 1 176 ? -2.524 -11.905 0.576 1.00 91.81 176 ASN A O 1
ATOM 1389 N N . VAL A 1 177 ? -3.198 -9.898 1.364 1.00 93.88 177 VAL A N 1
ATOM 1390 C CA . VAL A 1 177 ? -2.746 -9.101 0.214 1.00 93.88 177 VAL A CA 1
ATOM 1391 C C . VAL A 1 177 ? -1.262 -9.334 -0.061 1.00 93.88 177 VAL A C 1
ATOM 1393 O O . VAL A 1 177 ? -0.891 -9.706 -1.171 1.00 93.88 177 VAL A O 1
ATOM 1396 N N . THR A 1 178 ? -0.399 -9.180 0.948 1.00 95.75 178 THR A N 1
ATOM 1397 C CA . THR A 1 178 ? 1.049 -9.344 0.759 1.00 95.75 178 THR A CA 1
ATOM 1398 C C . THR A 1 178 ? 1.420 -10.772 0.384 1.00 95.75 178 THR A C 1
ATOM 1400 O O . THR A 1 178 ? 2.282 -10.951 -0.465 1.00 95.75 178 THR A O 1
ATOM 1403 N N . ALA A 1 179 ? 0.755 -11.785 0.954 1.00 92.00 179 ALA A N 1
ATOM 1404 C CA . ALA A 1 179 ? 1.012 -13.182 0.607 1.00 92.00 179 ALA A CA 1
ATOM 1405 C C . ALA A 1 179 ? 0.638 -13.485 -0.852 1.00 92.00 179 ALA A C 1
ATOM 1407 O O . ALA A 1 179 ? 1.396 -14.146 -1.560 1.00 92.00 179 ALA A O 1
ATOM 1408 N N . PHE A 1 180 ? -0.496 -12.956 -1.316 1.00 89.81 180 PHE A N 1
ATOM 1409 C CA . PHE A 1 180 ? -0.932 -13.117 -2.697 1.00 89.81 180 PHE A CA 1
ATOM 1410 C C . PHE A 1 180 ? 0.018 -12.411 -3.669 1.00 89.81 180 PHE A C 1
ATOM 1412 O O . PHE A 1 180 ? 0.490 -13.022 -4.625 1.00 89.81 180 PHE A O 1
ATOM 1419 N N . VAL A 1 181 ? 0.407 -11.168 -3.375 1.00 93.00 181 VAL A N 1
ATOM 1420 C CA . VAL A 1 181 ? 1.393 -10.429 -4.177 1.00 93.00 181 VAL A CA 1
ATOM 1421 C C . VAL A 1 181 ? 2.756 -11.134 -4.189 1.00 93.00 181 VAL A C 1
ATOM 1423 O O . VAL A 1 181 ? 3.401 -11.197 -5.233 1.00 93.00 181 VAL A O 1
ATOM 1426 N N . SER A 1 182 ? 3.197 -11.721 -3.073 1.00 92.69 182 SER A N 1
ATOM 1427 C CA . SER A 1 182 ? 4.425 -12.526 -3.046 1.00 92.69 182 SER A CA 1
ATOM 1428 C C . SER A 1 182 ? 4.339 -13.756 -3.955 1.00 92.69 182 SER A C 1
ATOM 1430 O O . SER A 1 182 ? 5.346 -14.127 -4.553 1.00 92.69 182 SER A O 1
ATOM 1432 N N . SER A 1 183 ? 3.159 -14.362 -4.125 1.00 87.75 183 SER A N 1
ATOM 1433 C CA . SER A 1 183 ? 2.989 -15.493 -5.051 1.00 87.75 183 SER A CA 1
ATOM 1434 C C . SER A 1 183 ? 3.242 -15.103 -6.515 1.00 87.75 183 SER A C 1
ATOM 1436 O O . SER A 1 183 ? 3.841 -15.881 -7.254 1.00 87.75 183 SER A O 1
ATOM 1438 N N . TYR A 1 184 ? 2.910 -13.865 -6.912 1.00 86.44 184 TYR A N 1
ATOM 1439 C CA . TYR A 1 184 ? 3.164 -13.340 -8.265 1.00 86.44 184 TYR A CA 1
ATOM 1440 C C . TYR A 1 184 ? 4.657 -13.219 -8.580 1.00 86.44 184 TYR A C 1
ATOM 1442 O O . TYR A 1 184 ? 5.078 -13.261 -9.736 1.00 86.44 184 TYR A O 1
ATOM 1450 N N . MET A 1 185 ? 5.474 -13.024 -7.543 1.00 86.69 185 MET A N 1
ATOM 1451 C CA . MET A 1 185 ? 6.925 -12.919 -7.682 1.00 86.69 185 MET A CA 1
ATOM 1452 C C . MET A 1 185 ? 7.561 -14.292 -7.906 1.00 86.69 185 MET A C 1
ATOM 1454 O O . MET A 1 185 ? 8.581 -14.382 -8.582 1.00 86.69 185 MET A O 1
ATOM 1458 N N . ILE A 1 186 ? 6.950 -15.347 -7.360 1.00 78.88 186 ILE A N 1
ATOM 1459 C CA . ILE A 1 186 ? 7.419 -16.732 -7.485 1.00 78.88 186 ILE A CA 1
ATOM 1460 C C . ILE A 1 186 ? 6.994 -17.328 -8.834 1.00 78.88 186 ILE A C 1
ATOM 1462 O O . ILE A 1 186 ? 7.766 -18.062 -9.439 1.00 78.88 186 ILE A O 1
ATOM 1466 N N . SER A 1 187 ? 5.813 -16.974 -9.349 1.00 66.25 187 SER A N 1
ATOM 1467 C CA . SER A 1 187 ? 5.282 -17.471 -10.629 1.00 66.25 187 SER A CA 1
ATOM 1468 C C . SER A 1 187 ? 5.889 -16.821 -11.882 1.00 66.25 187 SER A C 1
ATOM 1470 O O . SER A 1 187 ? 5.310 -16.898 -12.962 1.00 66.25 187 SER A O 1
ATOM 1472 N N . ARG A 1 188 ? 7.060 -16.181 -11.765 1.00 60.97 188 ARG A N 1
ATOM 1473 C CA . ARG A 1 188 ? 7.848 -15.681 -12.903 1.00 60.97 188 ARG A CA 1
ATOM 1474 C C . ARG A 1 188 ? 8.540 -16.853 -13.602 1.00 60.97 188 ARG A C 1
ATOM 1476 O O . ARG A 1 188 ? 9.742 -17.042 -13.427 1.00 60.97 188 ARG A O 1
ATOM 1483 N N . VAL A 1 189 ? 7.774 -17.660 -14.325 1.00 41.66 189 VAL A N 1
ATOM 1484 C CA . VAL A 1 189 ? 8.288 -18.780 -15.123 1.00 41.66 189 VAL A CA 1
ATOM 1485 C C . VAL A 1 189 ? 7.981 -18.530 -16.586 1.00 41.66 189 VAL A C 1
ATOM 1487 O O . VAL A 1 189 ? 6.828 -18.139 -16.870 1.00 41.66 189 VAL A O 1
#

Sequence (189 aa):
MCLFSYEKCTCKSCECISFDCELVFEAIRTLFLGQRDIEMLGGEAGMKRALDSLMPKNKMTTTEVDWELTNHPAAAASTDFSTSPIRYIECNMHLQPGDGITITDLNRKLFFRRHLPQNTLIYAGVDPRKKEFVHPEHKLLGISKPRIYGIIARSNSGDNTCHLFCDLDPSMTAKNVTAFVSSYMISRV